Protein AF-A0A7S4SD17-F1 (afdb_monomer_lite)

pLDDT: mean 81.94, std 16.17, range [38.72, 98.44]

Foldseek 3Di:
DDPVVVVPDDPVNVVVVVVVVLVVVQVVCLVLPDPCQQVLLVVLCVVPVLDAAEAEEADSHDLCPSVVGRNVSHPYYQYCVPPVVPPDDSDDQPVRDPDLVVLQVSLVVVLVVVLVVSLVVVVVVDPDDSPPCPVVSVPDAAAFEDAQLQRRQVSNVVVPHAYEHAPADVVSVDCRNCLLVPPDPPPPDPQDPVNSVSSVVSNVVSVVRHPYYDHDSNCVSVSVVVVVVVD

InterPro domains:
  IPR023214 HAD superfamily [G3DSA:3.40.50.1000] (14-189)
  IPR051540 S-2-haloalkanoic acid dehalogenase [PTHR43316] (8-229)

Sequence (231 aa):
MFRWAAKEVSPTVVQAVYNAWEMERHHSGERHVYPDLIETLGKIKKEHPDVIIGAVTDGKANPMLMTFTLAPLFDFCMSWEDDQAGRTQFFKELSDTESDAQLKWIYESALDKYKEIARTRSSFKAGTSIDDDDDDLDERVWIHVGDDLAYDVGGSHACGAKTILMELADKYEQSARHRFSGKKLPSWSMNSKIELKNRKKMNDEAEGFVNKKVNYITGLPEAINEILEDA

Secondary structure (DSSP, 8-state):
--TTHHHHS-HHHHHHHHHHHHHHHHHHHHHT--TTHHHHHHHHHHH-TT---EEEESSS--GGG-TTTTGGG-SEEEETTT--TT---S---TTS-S-THHHHHHHHHHHHHHHHHHHHHHHHH-SS-TTS-HHHHHTSPPEEEES-IIIIIIIHHTTT-EEEEE---GGG--SGGGTTSSPPPPTT----HHHHHHHHHHHHHHGGG-SEEESSGGGHHHHHHHHHHT-

Organism: NCBI:txid49249

Structure (mmCIF, N/CA/C/O backbone):
data_AF-A0A7S4SD17-F1
#
_entry.id   AF-A0A7S4SD17-F1
#
loop_
_atom_site.group_PDB
_atom_site.id
_atom_site.type_symbol
_atom_site.label_atom_id
_atom_site.label_alt_id
_atom_site.label_comp_id
_atom_site.label_asym_id
_atom_site.label_entity_id
_atom_site.label_seq_id
_atom_site.pdbx_PDB_ins_code
_atom_site.Cartn_x
_atom_site.Cartn_y
_atom_site.Cartn_z
_atom_site.occupancy
_atom_site.B_iso_or_equiv
_atom_site.auth_seq_id
_atom_site.auth_comp_id
_atom_site.auth_asym_id
_atom_site.auth_atom_id
_atom_site.pdbx_PDB_model_num
ATOM 1 N N . MET A 1 1 ? 17.422 3.008 -31.333 1.00 49.38 1 MET A N 1
ATOM 2 C CA . MET A 1 1 ? 16.031 2.548 -31.538 1.00 49.38 1 MET A CA 1
ATOM 3 C C . MET A 1 1 ? 15.955 1.849 -32.895 1.00 49.38 1 MET A C 1
ATOM 5 O O . MET A 1 1 ? 16.293 2.460 -33.903 1.00 49.38 1 MET A O 1
ATOM 9 N N . PHE A 1 2 ? 15.672 0.545 -32.919 1.00 51.69 2 PHE A N 1
ATOM 10 C CA . PHE A 1 2 ? 15.859 -0.312 -34.098 1.00 51.69 2 PHE A CA 1
ATOM 11 C C . PHE A 1 2 ? 14.740 -0.118 -35.139 1.00 51.69 2 PHE A C 1
ATOM 13 O O . PHE A 1 2 ? 13.646 -0.647 -34.988 1.00 51.69 2 PHE A O 1
ATOM 20 N N . ARG A 1 3 ? 15.027 0.622 -36.221 1.00 53.97 3 ARG A N 1
ATOM 21 C CA . ARG A 1 3 ? 14.077 0.938 -37.313 1.00 53.97 3 ARG A C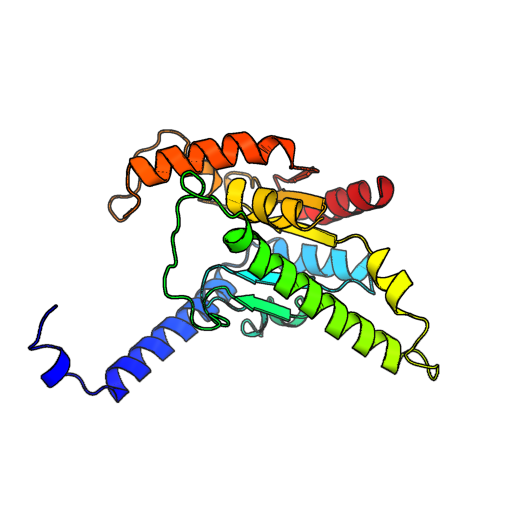A 1
ATOM 22 C C . ARG A 1 3 ? 13.503 -0.278 -38.059 1.00 53.97 3 ARG A C 1
ATOM 24 O O . ARG A 1 3 ? 12.507 -0.122 -38.754 1.00 53.97 3 ARG A O 1
ATOM 31 N N . TRP A 1 4 ? 14.120 -1.453 -37.949 1.00 56.88 4 TRP A N 1
ATOM 32 C CA . TRP A 1 4 ? 13.657 -2.662 -38.637 1.00 56.88 4 TRP A CA 1
ATOM 33 C C . TRP A 1 4 ? 12.464 -3.317 -37.925 1.00 56.88 4 TRP A C 1
ATOM 35 O O . TRP A 1 4 ? 11.515 -3.723 -38.584 1.00 56.88 4 TRP A O 1
ATOM 45 N N . ALA A 1 5 ? 12.448 -3.331 -36.587 1.00 57.19 5 ALA A N 1
ATOM 46 C CA . ALA A 1 5 ? 11.399 -3.997 -35.812 1.00 57.19 5 ALA A CA 1
ATOM 47 C C . ALA A 1 5 ? 10.011 -3.359 -36.019 1.00 57.19 5 ALA A C 1
ATOM 49 O O . ALA A 1 5 ? 9.006 -4.060 -36.068 1.00 57.19 5 ALA A O 1
ATOM 50 N N . ALA A 1 6 ? 9.960 -2.037 -36.222 1.00 57.56 6 ALA A N 1
ATOM 51 C CA . ALA A 1 6 ? 8.715 -1.300 -36.452 1.00 57.56 6 ALA A CA 1
ATOM 52 C C . ALA A 1 6 ? 8.084 -1.533 -37.842 1.00 57.56 6 ALA A C 1
ATOM 54 O O . ALA A 1 6 ? 6.931 -1.168 -38.044 1.00 57.56 6 ALA A O 1
ATOM 55 N N . LYS A 1 7 ? 8.823 -2.103 -38.808 1.00 63.88 7 LYS A N 1
ATOM 56 C CA . LYS A 1 7 ? 8.291 -2.449 -40.140 1.00 63.88 7 LYS A CA 1
ATOM 57 C C . LYS A 1 7 ? 7.711 -3.861 -40.211 1.00 63.88 7 LYS A C 1
ATOM 59 O O . LYS A 1 7 ? 6.825 -4.094 -41.022 1.00 63.88 7 LYS A O 1
ATOM 64 N N . GLU A 1 8 ? 8.215 -4.773 -39.385 1.00 69.81 8 GLU A N 1
ATOM 65 C CA . GLU A 1 8 ? 7.931 -6.210 -39.494 1.00 69.81 8 GLU A CA 1
ATOM 66 C C . GLU A 1 8 ? 6.861 -6.695 -38.506 1.00 69.81 8 GLU A C 1
ATOM 68 O O . GLU A 1 8 ? 6.239 -7.731 -38.727 1.00 69.81 8 GLU A O 1
ATOM 73 N N . VAL A 1 9 ? 6.619 -5.960 -37.414 1.00 75.56 9 VAL A N 1
ATOM 74 C CA . VAL A 1 9 ? 5.649 -6.363 -36.388 1.00 75.56 9 VAL A CA 1
ATOM 75 C C . VAL A 1 9 ? 4.419 -5.468 -36.454 1.00 75.56 9 VAL A C 1
ATOM 77 O O . VAL A 1 9 ? 4.497 -4.263 -36.220 1.00 75.56 9 VAL A O 1
ATOM 80 N N . SER A 1 10 ? 3.265 -6.072 -36.752 1.00 84.69 10 SER A N 1
ATOM 81 C CA . SER A 1 10 ? 1.981 -5.368 -36.732 1.00 84.69 10 SER A CA 1
ATOM 82 C C . SER A 1 10 ? 1.722 -4.756 -35.347 1.00 84.69 10 SER A C 1
ATOM 84 O O . SER A 1 10 ? 1.857 -5.468 -34.346 1.00 84.69 10 SER A O 1
ATOM 86 N N . PRO A 1 11 ? 1.256 -3.495 -35.255 1.00 85.56 11 PRO A N 1
ATOM 87 C CA . PRO A 1 11 ? 0.833 -2.890 -33.991 1.00 85.56 11 PRO A CA 1
ATOM 88 C C . PRO A 1 11 ? -0.186 -3.742 -33.223 1.00 85.56 11 PRO A C 1
ATOM 90 O O . PRO A 1 11 ? -0.145 -3.803 -31.999 1.00 85.56 11 PRO A O 1
ATOM 93 N N . THR A 1 12 ? -1.056 -4.467 -33.934 1.00 87.56 12 THR A N 1
ATOM 94 C CA . THR A 1 12 ? -2.033 -5.375 -33.313 1.00 87.56 12 THR A CA 1
ATOM 95 C C . THR A 1 12 ? -1.375 -6.557 -32.605 1.00 87.56 12 THR A C 1
ATOM 97 O O . THR A 1 12 ? -1.864 -6.991 -31.568 1.00 87.56 12 THR A O 1
ATOM 100 N N . VAL A 1 13 ? -0.248 -7.056 -33.123 1.00 88.31 13 VAL A N 1
ATOM 101 C CA . VAL A 1 13 ? 0.529 -8.127 -32.481 1.00 88.31 13 VAL A CA 1
ATOM 102 C C . VAL A 1 13 ? 1.235 -7.589 -31.242 1.00 88.31 13 VAL A C 1
ATOM 104 O O . VAL A 1 13 ? 1.192 -8.237 -30.202 1.00 88.31 13 VAL A O 1
ATOM 107 N N . VAL A 1 14 ? 1.826 -6.390 -31.320 1.00 87.50 14 VAL A N 1
ATOM 108 C CA . VAL A 1 14 ? 2.429 -5.725 -30.151 1.00 87.50 14 VAL A CA 1
ATOM 109 C C . VAL A 1 14 ? 1.391 -5.551 -29.043 1.00 87.50 14 VAL A C 1
ATOM 111 O O . VAL A 1 14 ? 1.649 -5.935 -27.906 1.00 87.50 14 VAL A O 1
ATOM 114 N N . GLN A 1 15 ? 0.201 -5.050 -29.385 1.00 86.88 15 GLN A N 1
ATOM 115 C CA . GLN A 1 15 ? -0.886 -4.874 -28.425 1.00 86.88 15 GLN A CA 1
ATOM 116 C C . GLN A 1 15 ? -1.354 -6.208 -27.835 1.00 86.88 15 GLN A C 1
ATOM 118 O O . GLN A 1 15 ? -1.552 -6.305 -26.630 1.00 86.88 15 GLN A O 1
ATOM 123 N N . ALA A 1 16 ? -1.501 -7.255 -28.652 1.00 89.69 16 ALA A N 1
ATOM 124 C CA . ALA A 1 16 ? -1.916 -8.569 -28.167 1.00 89.69 16 ALA A CA 1
ATOM 125 C C . ALA A 1 16 ? -0.898 -9.176 -27.187 1.00 89.69 16 ALA A C 1
ATOM 127 O O . ALA A 1 16 ? -1.291 -9.713 -26.153 1.00 89.69 16 ALA A O 1
ATOM 128 N N . VAL A 1 17 ? 0.402 -9.061 -27.481 1.00 91.44 17 VAL A N 1
ATOM 129 C CA . VAL A 1 17 ? 1.475 -9.526 -26.586 1.00 91.44 17 VAL A CA 1
ATOM 130 C C . VAL A 1 17 ? 1.498 -8.713 -25.294 1.00 91.44 17 VAL A C 1
ATOM 132 O O . VAL A 1 17 ? 1.617 -9.297 -24.220 1.00 91.44 17 VAL A O 1
ATOM 135 N N . TYR A 1 18 ? 1.351 -7.389 -25.385 1.00 87.81 18 TYR A N 1
ATOM 136 C CA . TYR A 1 18 ? 1.268 -6.520 -24.212 1.00 87.81 18 TYR A CA 1
ATOM 137 C C . TYR A 1 18 ? 0.083 -6.899 -23.315 1.00 87.81 18 TYR A C 1
ATOM 139 O O . TYR A 1 18 ? 0.280 -7.141 -22.129 1.00 87.81 18 TYR A O 1
ATOM 147 N N . ASN A 1 19 ? -1.112 -7.061 -23.890 1.00 87.44 19 ASN A N 1
ATOM 148 C CA . ASN A 1 19 ? -2.307 -7.465 -23.147 1.00 87.44 19 ASN A CA 1
ATOM 149 C C . ASN A 1 19 ? -2.127 -8.841 -22.489 1.00 87.44 19 ASN A C 1
ATOM 151 O O . ASN A 1 19 ? -2.537 -9.044 -21.352 1.00 87.44 19 ASN A O 1
ATOM 155 N N . ALA A 1 20 ? -1.506 -9.798 -23.188 1.00 90.56 20 ALA A N 1
ATOM 156 C CA . ALA A 1 20 ? -1.222 -11.116 -22.623 1.00 90.56 20 ALA A CA 1
ATOM 157 C C . ALA A 1 20 ? -0.250 -11.038 -21.434 1.00 90.56 20 ALA A C 1
ATOM 159 O O . ALA A 1 20 ? -0.468 -11.701 -20.422 1.00 90.56 20 ALA A O 1
ATOM 160 N N . TRP A 1 21 ? 0.797 -10.213 -21.538 1.00 90.12 21 TRP A N 1
ATOM 161 C CA . TRP A 1 21 ? 1.730 -9.961 -20.439 1.00 90.12 21 TRP A CA 1
ATOM 162 C C . TRP A 1 21 ? 1.049 -9.280 -19.245 1.00 90.12 21 TRP A C 1
ATOM 164 O O . TRP A 1 21 ? 1.277 -9.680 -18.105 1.00 90.12 21 TRP A O 1
ATOM 174 N N . GLU A 1 22 ? 0.192 -8.291 -19.498 1.00 86.31 22 GLU A N 1
ATOM 175 C CA . GLU A 1 22 ? -0.551 -7.572 -18.462 1.00 86.31 22 GLU A CA 1
ATOM 176 C C . GLU A 1 22 ? -1.523 -8.497 -17.714 1.00 86.31 22 GLU A C 1
ATOM 178 O O . GLU A 1 22 ? -1.475 -8.564 -16.486 1.00 86.31 22 GLU A O 1
ATOM 183 N N . MET A 1 23 ? -2.316 -9.300 -18.437 1.00 86.62 23 MET A N 1
ATOM 184 C CA . MET A 1 23 ? -3.202 -10.301 -17.825 1.00 86.62 23 MET A CA 1
ATOM 185 C C . MET A 1 23 ? -2.422 -11.313 -16.982 1.00 86.62 23 MET A C 1
ATOM 187 O O . MET A 1 23 ? -2.814 -11.638 -15.862 1.00 86.62 23 MET A O 1
ATOM 191 N N . GLU A 1 24 ? -1.289 -11.804 -17.489 1.00 89.81 24 GLU A N 1
ATOM 192 C CA . GLU A 1 24 ? -0.475 -12.762 -16.745 1.00 89.81 24 GLU A CA 1
ATOM 193 C C . GLU A 1 24 ? 0.153 -12.142 -15.492 1.00 89.81 24 GLU A C 1
ATOM 195 O O . GLU A 1 24 ? 0.305 -12.822 -14.477 1.00 89.81 24 GLU A O 1
ATOM 200 N N . ARG A 1 25 ? 0.463 -10.840 -15.509 1.00 86.56 25 ARG A N 1
ATOM 201 C CA . ARG A 1 25 ? 0.906 -10.116 -14.314 1.00 86.56 25 ARG A CA 1
ATOM 202 C C . ARG A 1 25 ? -0.176 -10.129 -13.229 1.00 86.56 25 ARG A C 1
ATOM 204 O O . ARG A 1 25 ? 0.158 -10.385 -12.071 1.00 86.56 25 ARG A O 1
ATOM 211 N N . HIS A 1 26 ? -1.450 -9.918 -13.578 1.00 85.56 26 HIS A N 1
ATOM 212 C CA . HIS A 1 26 ? -2.564 -10.024 -12.621 1.00 85.56 26 HIS A CA 1
ATOM 213 C C . HIS A 1 26 ? -2.735 -11.450 -12.098 1.00 85.56 26 HIS A C 1
ATOM 215 O O . HIS A 1 26 ? -2.764 -11.647 -10.883 1.00 85.56 26 HIS A O 1
ATOM 221 N N . HIS A 1 27 ? -2.744 -12.451 -12.984 1.00 88.69 27 HIS A N 1
ATOM 222 C CA . HIS A 1 27 ? -2.835 -13.857 -12.577 1.00 88.69 27 HIS A CA 1
ATOM 223 C C . HIS A 1 27 ? -1.661 -14.291 -11.693 1.00 88.69 27 HIS A C 1
ATOM 225 O O . HIS A 1 27 ? -1.824 -15.092 -10.774 1.00 88.69 27 HIS A O 1
ATOM 231 N N . SER A 1 28 ? -0.458 -13.777 -11.955 1.00 89.75 28 SER A N 1
ATOM 232 C CA . SER A 1 28 ? 0.704 -14.050 -11.117 1.00 89.75 28 SER A CA 1
ATOM 233 C C . SER A 1 28 ? 0.534 -13.464 -9.722 1.00 89.75 28 SER A C 1
ATOM 235 O O . SER A 1 28 ? 0.830 -14.162 -8.754 1.00 89.75 28 SER A O 1
ATOM 237 N N . GLY A 1 29 ? 0.010 -12.240 -9.611 1.00 87.75 29 GLY A N 1
ATOM 238 C CA . GLY A 1 29 ? -0.353 -11.647 -8.324 1.00 87.75 29 GLY A CA 1
ATOM 239 C C . GLY A 1 29 ? -1.326 -12.533 -7.548 1.00 87.75 29 GLY A C 1
ATOM 240 O O . GLY A 1 29 ? -1.058 -12.865 -6.401 1.00 87.75 29 GLY A O 1
ATOM 241 N N . GLU A 1 30 ? -2.376 -13.017 -8.209 1.00 88.94 30 GLU A N 1
ATOM 242 C CA . GLU A 1 30 ? -3.395 -13.894 -7.620 1.00 88.94 30 GLU A CA 1
ATOM 243 C C . GLU A 1 30 ? -2.828 -15.229 -7.101 1.00 88.94 30 GLU A C 1
ATOM 245 O O . GLU A 1 30 ? -3.207 -15.700 -6.030 1.00 88.94 30 GLU A O 1
ATOM 250 N N . ARG A 1 31 ? -1.865 -15.826 -7.812 1.00 91.94 31 ARG A N 1
ATOM 251 C CA . ARG A 1 31 ? -1.215 -17.081 -7.386 1.00 91.94 31 ARG A CA 1
ATOM 252 C C . ARG A 1 31 ? -0.194 -16.905 -6.262 1.00 91.94 31 ARG A C 1
ATOM 254 O O . ARG A 1 31 ? 0.143 -17.890 -5.611 1.00 91.94 31 ARG A O 1
ATOM 261 N N . HIS A 1 32 ? 0.320 -15.693 -6.069 1.00 91.69 32 HIS A N 1
ATOM 262 C CA . HIS A 1 32 ? 1.404 -15.402 -5.126 1.00 91.69 32 HIS A CA 1
ATOM 263 C C . HIS A 1 32 ? 1.001 -14.375 -4.064 1.00 91.69 32 HIS A C 1
ATOM 265 O O . HIS A 1 32 ? 1.862 -13.737 -3.458 1.00 91.69 32 HIS A O 1
ATOM 271 N N . VAL A 1 33 ? -0.303 -14.224 -3.817 1.00 92.38 33 VAL A N 1
ATOM 272 C CA . VAL A 1 33 ? -0.800 -13.499 -2.647 1.00 92.38 33 VAL A CA 1
ATOM 273 C C . VAL A 1 33 ? -0.201 -14.132 -1.391 1.00 92.38 33 VAL A C 1
ATOM 275 O O . VAL A 1 33 ? -0.144 -15.358 -1.269 1.00 92.38 33 VAL A O 1
ATOM 278 N N . TYR A 1 34 ? 0.242 -13.306 -0.441 1.00 94.00 34 TYR A N 1
ATOM 279 C CA . TYR A 1 34 ? 0.751 -13.831 0.819 1.00 94.00 34 TYR A CA 1
ATOM 280 C C . TYR A 1 34 ? -0.321 -14.672 1.534 1.00 94.00 34 TYR A C 1
ATOM 282 O O . TYR A 1 34 ? -1.465 -14.220 1.623 1.00 94.00 34 TYR A O 1
ATOM 290 N N . PRO A 1 35 ? 0.032 -15.846 2.096 1.00 90.69 35 PRO A N 1
ATOM 291 C CA . PRO A 1 35 ? -0.947 -16.809 2.612 1.00 90.69 35 PRO A CA 1
ATOM 292 C C . PRO A 1 35 ? -1.949 -16.224 3.616 1.00 90.69 35 PRO A C 1
ATOM 294 O O . PRO A 1 35 ? -3.130 -16.554 3.579 1.00 90.69 35 PRO A O 1
ATOM 297 N N . ASP A 1 36 ? -1.481 -15.309 4.467 1.00 94.94 36 ASP A N 1
ATOM 298 C CA . ASP A 1 36 ? -2.255 -14.752 5.579 1.00 94.94 36 ASP A CA 1
ATOM 299 C C . ASP A 1 36 ? -3.045 -13.481 5.185 1.00 94.94 36 ASP A C 1
ATOM 301 O O . ASP A 1 36 ? -3.816 -12.952 5.988 1.00 94.94 36 ASP A O 1
ATOM 305 N N . LEU A 1 37 ? -2.862 -12.950 3.965 1.00 95.75 37 LEU A N 1
ATOM 306 C CA . LEU A 1 37 ? -3.401 -11.640 3.576 1.00 95.75 37 LEU A CA 1
ATOM 307 C C . LEU A 1 37 ? -4.926 -11.636 3.454 1.00 95.75 37 LEU A C 1
ATOM 309 O O . LEU A 1 37 ? -5.573 -10.730 3.973 1.00 95.75 37 LEU A O 1
ATOM 313 N N . ILE A 1 38 ? -5.499 -12.642 2.790 1.00 96.50 38 ILE A N 1
ATOM 314 C CA . ILE A 1 38 ? -6.949 -12.719 2.547 1.00 96.50 38 ILE A CA 1
ATOM 315 C C . ILE A 1 38 ? -7.704 -12.803 3.877 1.00 96.50 38 ILE A C 1
ATOM 317 O O . ILE A 1 38 ? -8.655 -12.055 4.099 1.00 96.50 38 ILE A O 1
ATOM 321 N N . GLU A 1 39 ? -7.251 -13.673 4.783 1.00 97.69 39 GLU A N 1
ATOM 322 C CA . GLU A 1 39 ? -7.841 -13.815 6.116 1.00 97.69 39 GLU A CA 1
ATOM 323 C C . GLU A 1 39 ? -7.699 -12.522 6.929 1.00 97.69 39 GLU A C 1
ATOM 325 O O . GLU A 1 39 ? -8.667 -12.063 7.536 1.00 97.69 39 GLU A O 1
ATOM 330 N N . THR A 1 40 ? -6.523 -11.893 6.886 1.00 98.19 40 THR A N 1
ATOM 331 C CA . THR A 1 40 ? -6.255 -10.643 7.606 1.00 98.19 40 THR A CA 1
ATOM 332 C C . THR A 1 40 ? -7.154 -9.501 7.127 1.00 98.19 40 THR A C 1
ATOM 334 O O . THR A 1 40 ? -7.781 -8.832 7.946 1.00 98.19 40 THR A O 1
ATOM 337 N N . LEU A 1 41 ? -7.276 -9.290 5.813 1.00 97.81 41 LEU A N 1
ATOM 338 C CA . LEU A 1 41 ? -8.168 -8.270 5.249 1.00 97.81 41 LEU A CA 1
ATOM 339 C C . LEU A 1 41 ? -9.642 -8.574 5.558 1.00 97.81 41 LEU A C 1
ATOM 341 O O . LEU A 1 41 ? -10.413 -7.664 5.862 1.00 97.81 41 LEU A O 1
ATOM 345 N N . GLY A 1 42 ? -10.032 -9.853 5.541 1.00 97.62 42 GLY A N 1
ATOM 346 C CA . GLY A 1 42 ? -11.361 -10.285 5.971 1.00 97.62 42 GLY A CA 1
ATOM 347 C C . GLY A 1 42 ? -11.641 -9.953 7.440 1.00 97.62 42 GLY A C 1
ATOM 348 O O . GLY A 1 42 ? -12.728 -9.475 7.768 1.00 97.62 42 GLY A O 1
ATOM 349 N N . LYS A 1 43 ? -10.653 -10.145 8.323 1.00 98.12 43 LYS A N 1
ATOM 350 C CA . LYS A 1 43 ? -10.736 -9.762 9.738 1.00 98.12 43 LYS A CA 1
ATOM 351 C C . LYS A 1 43 ? -10.891 -8.248 9.904 1.00 98.12 43 LYS A C 1
ATOM 353 O O . LYS A 1 43 ? -11.787 -7.833 10.629 1.00 98.12 43 LYS A O 1
ATOM 358 N N . ILE A 1 44 ? -10.119 -7.444 9.170 1.00 98.06 44 ILE A N 1
ATOM 359 C CA . ILE A 1 44 ? -10.235 -5.973 9.182 1.00 98.06 44 ILE A CA 1
ATOM 360 C C . ILE A 1 44 ? -11.647 -5.536 8.777 1.00 98.06 44 ILE A C 1
ATOM 362 O O . ILE A 1 44 ? -12.272 -4.767 9.498 1.00 98.06 44 ILE A O 1
ATOM 366 N N . LYS A 1 45 ? -12.204 -6.076 7.683 1.00 97.12 45 LYS A N 1
ATOM 367 C CA . LYS A 1 45 ? -13.589 -5.766 7.274 1.00 97.12 45 LYS A CA 1
ATOM 368 C C . LYS A 1 45 ? -14.634 -6.198 8.306 1.00 97.12 45 LYS A C 1
ATOM 370 O O . LYS A 1 45 ? -15.683 -5.574 8.412 1.00 97.12 45 LYS A O 1
ATOM 375 N N . LYS A 1 46 ? -14.380 -7.275 9.054 1.00 97.44 46 LYS A N 1
ATOM 376 C CA . LYS A 1 46 ? -15.280 -7.746 10.115 1.00 97.44 46 LYS A CA 1
ATOM 377 C C . LYS A 1 46 ? -15.231 -6.847 11.354 1.00 97.44 46 LYS A C 1
ATOM 379 O O . LYS A 1 46 ? -16.275 -6.604 11.951 1.00 97.44 46 LYS A O 1
ATOM 384 N N . GLU A 1 47 ? -14.041 -6.405 11.749 1.00 96.88 47 GLU A N 1
ATOM 385 C CA . GLU A 1 47 ? -13.820 -5.533 12.912 1.00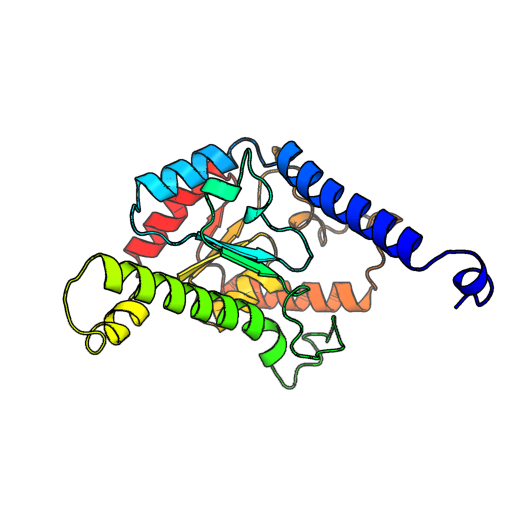 96.88 47 GLU A CA 1
ATOM 386 C C . GLU A 1 47 ? -14.218 -4.079 12.621 1.00 96.88 47 GLU A C 1
ATOM 388 O O . GLU A 1 47 ? -14.720 -3.393 13.508 1.00 96.88 47 GLU A O 1
ATOM 393 N N . HIS A 1 48 ? -14.109 -3.650 11.360 1.00 95.12 48 HIS A N 1
ATOM 394 C CA . HIS A 1 48 ? -14.479 -2.316 10.888 1.00 95.12 48 HIS A CA 1
ATOM 395 C C . HIS A 1 48 ? -15.429 -2.413 9.676 1.00 95.12 48 HIS A C 1
ATOM 397 O O . HIS A 1 48 ? -14.993 -2.256 8.536 1.00 95.12 48 HIS A O 1
ATOM 403 N N . PRO A 1 49 ? -16.739 -2.654 9.879 1.00 92.88 49 PRO A N 1
ATOM 404 C CA . PRO A 1 49 ? -17.690 -2.912 8.788 1.00 92.88 49 PRO A CA 1
ATOM 405 C C . PRO A 1 49 ? -17.830 -1.780 7.764 1.00 92.88 49 PRO A C 1
ATOM 407 O O . PRO A 1 49 ? -18.173 -2.029 6.610 1.00 92.88 49 PRO A O 1
ATOM 410 N N . ASP A 1 50 ? -17.569 -0.541 8.183 1.00 90.81 50 ASP A N 1
ATOM 411 C CA . ASP A 1 50 ? -17.670 0.655 7.342 1.00 90.81 50 ASP A CA 1
ATOM 412 C C . ASP A 1 50 ? -16.326 1.083 6.726 1.00 90.81 50 ASP A C 1
ATOM 414 O O . ASP A 1 50 ? -16.254 2.136 6.084 1.00 90.81 50 ASP A O 1
ATOM 418 N N . VAL A 1 51 ? -15.266 0.277 6.892 1.00 94.75 51 VAL A N 1
ATOM 419 C CA . VAL A 1 51 ? -13.953 0.553 6.298 1.00 94.75 51 VAL A CA 1
ATOM 420 C C . VAL A 1 51 ? -14.037 0.582 4.770 1.00 94.75 51 VAL A C 1
ATOM 422 O O . VAL A 1 51 ? -14.767 -0.191 4.139 1.00 94.75 51 VAL A O 1
ATOM 425 N N . ILE A 1 52 ? -13.274 1.494 4.171 1.00 96.00 52 ILE A N 1
ATOM 426 C CA . ILE A 1 52 ? -13.020 1.541 2.732 1.00 96.00 52 ILE A CA 1
ATOM 427 C C . ILE A 1 52 ? -11.551 1.172 2.532 1.00 96.00 52 ILE A C 1
ATOM 429 O O . ILE A 1 52 ? -10.669 1.836 3.071 1.00 96.00 52 ILE A O 1
ATOM 433 N N . ILE A 1 53 ? -11.286 0.113 1.772 1.00 97.56 53 ILE A N 1
ATOM 434 C CA . ILE A 1 53 ? -9.940 -0.401 1.514 1.00 97.56 53 ILE A CA 1
ATOM 435 C C . ILE A 1 53 ? -9.560 -0.086 0.069 1.00 97.56 53 ILE A C 1
ATOM 437 O O . ILE A 1 53 ? -10.126 -0.638 -0.873 1.00 97.56 53 ILE A O 1
ATOM 441 N N . GLY A 1 54 ? -8.583 0.798 -0.108 1.00 96.44 54 GLY A N 1
ATOM 442 C CA . GLY A 1 54 ? -8.011 1.139 -1.409 1.00 96.44 54 GLY A CA 1
ATOM 443 C C . GLY A 1 54 ? -6.651 0.485 -1.636 1.00 96.44 54 GLY A C 1
ATOM 444 O O . GLY A 1 54 ? -5.903 0.248 -0.689 1.00 96.44 54 GLY A O 1
ATOM 445 N N . ALA A 1 55 ? -6.313 0.225 -2.896 1.00 94.75 55 ALA A N 1
ATOM 446 C CA . ALA A 1 55 ? -4.954 -0.104 -3.314 1.00 94.75 55 ALA A CA 1
ATOM 447 C C . ALA A 1 55 ? -4.305 1.107 -3.993 1.00 94.75 55 ALA A C 1
ATOM 449 O O . ALA A 1 55 ? -4.934 1.751 -4.830 1.00 94.75 55 ALA A O 1
ATOM 450 N N . VAL A 1 56 ? -3.048 1.393 -3.662 1.00 92.00 56 VAL A N 1
ATOM 451 C CA . VAL A 1 56 ? -2.210 2.363 -4.380 1.00 92.00 56 VAL A CA 1
ATOM 452 C C . VAL A 1 56 ? -1.049 1.595 -4.993 1.00 92.00 56 VAL A C 1
ATOM 454 O O . VAL A 1 56 ? -0.357 0.870 -4.284 1.00 92.00 56 VAL A O 1
ATOM 457 N N . THR A 1 57 ? -0.860 1.704 -6.306 1.00 87.56 57 THR A N 1
ATOM 458 C CA . THR A 1 57 ? 0.147 0.923 -7.033 1.00 87.56 57 THR A CA 1
ATOM 459 C C . THR A 1 57 ? 0.990 1.801 -7.943 1.00 87.56 57 THR A C 1
ATOM 461 O O . THR A 1 57 ? 0.483 2.690 -8.623 1.00 87.56 57 THR A O 1
ATOM 464 N N . ASP A 1 58 ? 2.279 1.498 -8.030 1.00 78.56 58 ASP A N 1
ATOM 465 C CA . ASP A 1 58 ? 3.220 2.151 -8.940 1.00 78.56 58 ASP A CA 1
ATOM 466 C C . ASP A 1 58 ? 3.149 1.616 -10.383 1.00 78.56 58 ASP A C 1
ATOM 468 O O . ASP A 1 58 ? 3.620 2.285 -11.295 1.00 78.56 58 ASP A O 1
ATOM 472 N N . GLY A 1 59 ? 2.538 0.444 -10.606 1.00 77.69 59 GLY A N 1
ATOM 473 C CA . GLY A 1 59 ? 2.378 -0.179 -11.928 1.00 77.69 59 GLY A CA 1
ATOM 474 C C . GLY A 1 59 ? 0.944 -0.608 -12.262 1.00 77.69 59 GLY A C 1
ATOM 475 O O . GLY A 1 59 ? 0.018 -0.375 -11.493 1.00 77.69 59 GLY A O 1
ATOM 476 N N . LYS A 1 60 ? 0.748 -1.312 -13.388 1.00 78.94 60 LYS A N 1
ATOM 477 C CA . LYS A 1 60 ? -0.571 -1.820 -13.853 1.00 78.94 60 LYS A CA 1
ATOM 478 C C . LYS A 1 60 ? -1.231 -2.907 -12.994 1.00 78.94 60 LYS A C 1
ATOM 480 O O . LYS A 1 60 ? -2.258 -3.461 -13.382 1.00 78.94 60 LYS A O 1
ATOM 485 N N . ALA A 1 61 ? -0.634 -3.314 -11.874 1.00 83.06 61 ALA A N 1
ATOM 486 C CA . ALA A 1 61 ? -1.257 -4.344 -11.045 1.00 83.06 61 ALA A CA 1
ATOM 487 C C . ALA A 1 61 ? -2.538 -3.778 -10.417 1.00 83.06 61 ALA A C 1
ATOM 489 O O . ALA A 1 61 ? -2.484 -2.738 -9.782 1.00 83.06 61 ALA A O 1
ATOM 490 N N . ASN A 1 62 ? -3.671 -4.463 -10.576 1.00 88.50 62 ASN A N 1
ATOM 491 C CA . ASN A 1 62 ? -4.942 -4.008 -10.024 1.00 88.50 62 ASN A CA 1
ATOM 492 C C . ASN A 1 62 ? -5.604 -5.144 -9.223 1.00 88.50 62 ASN A C 1
ATOM 494 O O . ASN A 1 62 ? -6.081 -6.109 -9.830 1.00 88.50 62 ASN A O 1
ATOM 498 N N . PRO A 1 63 ? -5.653 -5.059 -7.879 1.00 91.31 63 PRO A N 1
ATOM 499 C CA . PRO A 1 63 ? -6.301 -6.065 -7.035 1.00 91.31 63 PRO A CA 1
ATOM 500 C C . PRO A 1 63 ? -7.779 -6.291 -7.370 1.00 91.31 63 PRO A C 1
ATOM 502 O O . PRO A 1 63 ? -8.278 -7.397 -7.184 1.00 91.31 63 PRO A O 1
ATOM 505 N N . MET A 1 64 ? -8.462 -5.292 -7.943 1.00 91.44 64 MET A N 1
ATOM 506 C CA . MET A 1 64 ? -9.861 -5.400 -8.379 1.00 91.44 64 MET A CA 1
ATOM 507 C C . MET A 1 64 ? -10.053 -6.364 -9.558 1.00 91.44 64 MET A C 1
ATOM 509 O O . MET A 1 64 ? -11.176 -6.785 -9.824 1.00 91.44 64 MET A O 1
ATOM 513 N N . LEU A 1 65 ? -8.977 -6.724 -10.268 1.00 90.06 65 LEU A N 1
ATOM 514 C CA . LEU A 1 65 ? -9.002 -7.703 -11.360 1.00 90.06 65 LEU A CA 1
ATOM 515 C C . LEU A 1 65 ? -8.644 -9.126 -10.895 1.00 90.06 65 LEU A C 1
ATOM 517 O O . LEU A 1 65 ? -8.798 -10.073 -11.662 1.00 90.06 65 LEU A O 1
ATOM 521 N N . MET A 1 66 ? -8.212 -9.304 -9.642 1.00 91.19 66 MET A N 1
ATOM 522 C CA . MET A 1 66 ? -7.883 -10.611 -9.056 1.00 91.19 66 MET A CA 1
ATOM 523 C C . MET A 1 66 ? -9.142 -11.239 -8.445 1.00 91.19 66 MET A C 1
ATOM 525 O O . MET A 1 66 ? -9.361 -11.216 -7.230 1.00 91.19 66 MET A O 1
ATOM 529 N N . THR A 1 67 ? -10.035 -11.703 -9.323 1.00 89.06 67 THR A N 1
ATOM 530 C CA . THR A 1 67 ? -11.437 -12.021 -8.993 1.00 89.06 67 THR A CA 1
ATOM 531 C C . THR A 1 67 ? -11.643 -13.159 -7.992 1.00 89.06 67 THR A C 1
ATOM 533 O O . THR A 1 67 ? -12.686 -13.199 -7.340 1.00 89.06 67 THR A O 1
ATOM 536 N N . PHE A 1 68 ? -10.682 -14.071 -7.843 1.00 88.06 68 PHE A N 1
ATOM 537 C CA . PHE A 1 68 ? -10.791 -15.221 -6.942 1.00 88.06 68 PHE A CA 1
ATOM 538 C C . PHE A 1 68 ? -10.167 -14.958 -5.566 1.00 88.06 68 PHE A C 1
ATOM 540 O O . PHE A 1 68 ? -10.324 -15.780 -4.664 1.00 88.06 68 PHE A O 1
ATOM 547 N N . THR A 1 69 ? -9.467 -13.833 -5.396 1.00 92.56 69 THR A N 1
ATOM 548 C CA . THR A 1 69 ? -8.683 -13.528 -4.193 1.00 92.56 69 THR A CA 1
ATOM 549 C C . THR A 1 69 ? -8.945 -12.121 -3.659 1.00 92.56 69 THR A C 1
ATOM 551 O O . THR A 1 69 ? -9.696 -11.965 -2.698 1.00 92.56 69 THR A O 1
ATOM 554 N N . LEU A 1 70 ? -8.323 -11.093 -4.243 1.00 93.81 70 LEU A N 1
ATOM 555 C CA . LEU A 1 70 ? -8.288 -9.746 -3.666 1.00 93.81 70 LEU A CA 1
ATOM 556 C C . LEU A 1 70 ? -9.476 -8.871 -4.063 1.00 93.81 70 LEU A C 1
ATOM 558 O O . LEU A 1 70 ? -9.864 -8.016 -3.272 1.00 93.81 70 LEU A O 1
ATOM 562 N N . ALA A 1 71 ? -10.088 -9.077 -5.232 1.00 94.38 71 ALA A N 1
ATOM 563 C CA . ALA A 1 71 ? -11.127 -8.173 -5.733 1.00 94.38 71 ALA A CA 1
ATOM 564 C C . ALA A 1 71 ? -12.296 -7.925 -4.749 1.00 94.38 71 ALA A C 1
ATOM 566 O O . ALA A 1 71 ? -12.704 -6.776 -4.613 1.00 94.38 71 ALA A O 1
ATOM 567 N N . PRO A 1 72 ? -12.810 -8.921 -3.992 1.00 94.56 72 PRO A N 1
ATOM 568 C CA . PRO A 1 72 ? -13.876 -8.688 -3.004 1.00 94.56 72 PRO A CA 1
ATOM 569 C C . PRO A 1 72 ? -13.437 -7.873 -1.771 1.00 94.56 72 PRO A C 1
ATOM 571 O O . PRO A 1 72 ? -14.260 -7.410 -0.972 1.00 94.56 72 PRO A O 1
ATOM 574 N N . LEU A 1 73 ? -12.128 -7.745 -1.556 1.00 96.31 73 LEU A N 1
ATOM 575 C CA . LEU A 1 73 ? -11.535 -7.135 -0.369 1.00 96.31 73 LEU A CA 1
ATOM 576 C C . LEU A 1 73 ? -11.163 -5.666 -0.582 1.00 96.31 73 LEU A C 1
ATOM 578 O O . LEU A 1 73 ? -11.039 -4.950 0.405 1.00 96.31 73 LEU A O 1
ATOM 582 N N . PHE A 1 74 ? -11.076 -5.198 -1.825 1.00 96.56 74 PHE A N 1
ATOM 583 C CA . PHE A 1 74 ? -10.771 -3.808 -2.157 1.00 96.56 74 PHE A CA 1
ATOM 584 C C . PHE A 1 74 ? -12.006 -3.086 -2.710 1.00 96.56 74 PHE A C 1
ATOM 586 O O . PHE A 1 74 ? -12.871 -3.690 -3.338 1.00 96.56 74 PHE A O 1
ATOM 593 N N . ASP A 1 75 ? -12.098 -1.788 -2.442 1.00 96.50 75 ASP A N 1
ATOM 594 C CA . ASP A 1 75 ? -13.169 -0.904 -2.905 1.00 96.50 75 ASP A CA 1
ATOM 595 C C . ASP A 1 75 ? -12.727 -0.059 -4.106 1.00 96.50 75 ASP A C 1
ATOM 597 O O . ASP A 1 75 ? -13.550 0.322 -4.940 1.00 96.50 75 ASP A O 1
ATOM 601 N N . PHE A 1 76 ? -11.427 0.227 -4.213 1.00 95.31 76 PHE A N 1
ATOM 602 C CA . PHE A 1 76 ? -10.834 0.924 -5.350 1.00 95.31 76 PHE A CA 1
ATOM 603 C C . PHE A 1 76 ? -9.341 0.613 -5.501 1.00 95.31 76 PHE A C 1
ATOM 605 O O . PHE A 1 76 ? -8.690 0.104 -4.588 1.00 95.31 76 PHE A O 1
ATOM 612 N N . CYS A 1 77 ? -8.789 0.951 -6.666 1.00 92.88 77 CYS A N 1
ATOM 613 C CA . CYS A 1 77 ? -7.361 0.893 -6.950 1.00 92.88 77 CYS A CA 1
ATOM 614 C C . CYS A 1 77 ? -6.947 2.165 -7.693 1.00 92.88 77 CYS A C 1
ATOM 616 O O . CYS A 1 77 ? -7.573 2.516 -8.692 1.00 92.88 77 CYS A O 1
ATOM 618 N N . MET A 1 78 ? -5.894 2.825 -7.217 1.00 90.38 78 MET A N 1
ATOM 619 C CA . MET A 1 78 ? -5.244 3.955 -7.872 1.00 90.38 78 MET A CA 1
ATOM 620 C C . MET A 1 78 ? -3.878 3.508 -8.376 1.00 90.38 78 MET A C 1
ATOM 622 O O . MET A 1 78 ? -3.039 3.075 -7.588 1.00 90.38 78 MET A O 1
ATOM 626 N N . SER A 1 79 ? -3.651 3.619 -9.684 1.00 85.50 79 SER A N 1
ATOM 627 C CA . SER A 1 79 ? -2.365 3.287 -10.292 1.00 85.50 79 SER A CA 1
ATOM 628 C C . SER A 1 79 ? -1.679 4.528 -10.837 1.00 85.50 79 SER A C 1
ATOM 630 O O . SER A 1 79 ? -2.270 5.306 -11.589 1.00 85.50 79 SER A O 1
ATOM 632 N N . TRP A 1 80 ? -0.393 4.653 -10.525 1.00 77.19 80 TRP A N 1
ATOM 633 C CA . TRP A 1 80 ? 0.476 5.681 -11.083 1.00 77.19 80 TRP A CA 1
ATOM 634 C C . TRP A 1 80 ? 0.559 5.626 -12.614 1.00 77.19 80 TRP A C 1
ATOM 636 O O . TRP A 1 80 ? 0.777 6.642 -13.272 1.00 77.19 80 TRP A O 1
ATOM 646 N N . GLU A 1 81 ? 0.394 4.439 -13.201 1.00 72.69 81 GLU A N 1
ATOM 647 C CA . GLU A 1 81 ? 0.486 4.251 -14.648 1.00 72.69 81 GLU A CA 1
ATOM 648 C C . GLU A 1 81 ? -0.846 4.450 -15.386 1.00 72.69 81 GLU A C 1
ATOM 650 O O . GLU A 1 81 ? -0.821 4.572 -16.617 1.00 72.69 81 GLU A O 1
ATOM 655 N N . ASP A 1 82 ? -1.983 4.454 -14.684 1.00 64.69 82 ASP A N 1
ATOM 656 C CA . ASP A 1 82 ? -3.323 4.558 -15.285 1.00 64.69 82 ASP A CA 1
ATOM 657 C C . ASP A 1 82 ? -3.808 6.005 -15.413 1.00 64.69 82 ASP A C 1
ATOM 659 O O . ASP A 1 82 ? -4.428 6.341 -16.422 1.00 64.69 82 ASP A O 1
ATOM 663 N N . ASP A 1 83 ? -3.469 6.877 -14.459 1.00 58.09 83 ASP A N 1
ATOM 664 C CA . ASP A 1 83 ? -3.892 8.282 -14.462 1.00 58.09 83 ASP A CA 1
ATOM 665 C C . ASP A 1 83 ? -2.695 9.231 -14.569 1.00 58.09 83 ASP A C 1
ATOM 667 O O . ASP A 1 83 ? -2.217 9.829 -13.607 1.00 58.09 83 ASP A O 1
ATOM 671 N N . GLN A 1 84 ? -2.146 9.327 -15.780 1.00 54.41 84 GLN A N 1
ATOM 672 C CA . GLN A 1 84 ? -0.934 10.112 -16.003 1.00 54.41 84 GLN A CA 1
ATOM 673 C C . GLN A 1 84 ? -1.201 11.609 -16.156 1.00 54.41 84 GLN A C 1
ATOM 675 O O . GLN A 1 84 ? -0.232 12.362 -16.147 1.00 54.41 84 GLN A O 1
ATOM 680 N N . ALA A 1 85 ? -2.448 12.064 -16.346 1.00 53.12 85 ALA A N 1
ATOM 681 C CA . ALA A 1 85 ? -2.803 13.473 -16.590 1.00 53.12 85 ALA A CA 1
ATOM 682 C C . ALA A 1 85 ? -1.821 14.248 -17.520 1.00 53.12 85 ALA A C 1
ATOM 684 O O . ALA A 1 85 ? -1.607 15.449 -17.359 1.00 53.12 85 ALA A O 1
ATOM 685 N N . GLY A 1 86 ? -1.172 13.566 -18.477 1.00 48.62 86 GLY A N 1
ATOM 686 C CA . GLY A 1 86 ? -0.154 14.144 -19.369 1.00 48.62 86 GLY A CA 1
ATOM 687 C C . GLY A 1 86 ? 1.286 14.264 -18.825 1.00 48.62 86 GLY A C 1
ATOM 688 O O . GLY A 1 86 ? 2.096 14.963 -19.434 1.00 48.62 86 GLY A O 1
ATOM 689 N N . ARG A 1 87 ? 1.653 13.611 -17.716 1.00 52.84 87 ARG A N 1
ATOM 690 C CA . ARG A 1 87 ? 3.005 13.651 -17.123 1.00 52.84 87 ARG A CA 1
ATOM 691 C C . ARG A 1 87 ? 3.962 12.691 -17.841 1.00 52.84 87 ARG A C 1
ATOM 693 O O . ARG A 1 87 ? 3.670 11.517 -18.019 1.00 52.84 87 ARG A O 1
ATOM 700 N N . THR A 1 88 ? 5.140 13.188 -18.227 1.00 43.09 88 THR A N 1
ATOM 701 C CA . THR A 1 88 ? 6.124 12.456 -19.056 1.00 43.09 88 THR A CA 1
ATOM 702 C C . THR A 1 88 ? 7.368 11.972 -18.301 1.00 43.09 88 THR A C 1
ATOM 704 O O . THR A 1 88 ? 8.292 11.455 -18.928 1.00 43.09 88 THR A O 1
ATOM 707 N N . GLN A 1 89 ? 7.455 12.171 -16.982 1.00 40.44 89 GLN A N 1
ATOM 708 C CA . GLN A 1 89 ? 8.639 11.815 -16.190 1.00 40.44 89 GLN A CA 1
ATOM 709 C C . GLN A 1 89 ? 8.247 10.957 -14.983 1.00 40.44 89 GLN A C 1
ATOM 711 O O . GLN A 1 89 ? 7.587 11.428 -14.064 1.00 40.44 89 GLN A O 1
ATOM 716 N N . PHE A 1 90 ? 8.677 9.693 -15.015 1.00 42.50 90 PHE A N 1
ATOM 717 C CA . PHE A 1 90 ? 8.416 8.659 -14.002 1.00 42.50 90 PHE A CA 1
ATOM 718 C C . PHE A 1 90 ? 9.397 8.696 -12.823 1.00 42.50 90 PHE A C 1
ATOM 720 O O . PHE A 1 90 ? 9.222 7.985 -11.842 1.00 42.50 90 PHE A O 1
ATOM 727 N N . PHE A 1 91 ? 10.448 9.506 -12.929 1.00 38.72 91 PHE A N 1
ATOM 728 C CA . PHE A 1 91 ? 11.517 9.594 -11.949 1.00 38.72 91 PHE A CA 1
ATOM 729 C C . PHE A 1 91 ? 12.038 11.025 -11.936 1.00 38.72 91 PHE A C 1
ATOM 731 O O . PHE A 1 91 ? 12.813 11.420 -12.808 1.00 38.72 91 PHE A O 1
ATOM 738 N N . LYS A 1 92 ? 11.604 11.811 -10.956 1.00 38.94 92 LYS A N 1
ATOM 739 C CA . LYS A 1 92 ? 12.369 12.969 -10.513 1.00 38.94 92 LYS A CA 1
ATOM 740 C C . LYS A 1 92 ? 12.955 12.602 -9.160 1.00 38.94 92 LYS A C 1
ATOM 742 O O . LYS A 1 92 ? 12.250 12.091 -8.293 1.00 38.94 92 LYS A O 1
ATOM 747 N N . GLU A 1 93 ? 14.267 12.756 -9.026 1.00 39.22 93 GLU A N 1
ATOM 748 C CA . GLU A 1 93 ? 14.941 12.534 -7.755 1.00 39.22 93 GLU A CA 1
ATOM 749 C C . GLU A 1 93 ? 14.341 13.468 -6.701 1.00 39.22 93 GLU A C 1
ATOM 751 O O . GLU A 1 93 ? 14.270 14.675 -6.905 1.00 39.22 93 GLU A O 1
ATOM 756 N N . LEU A 1 94 ? 13.964 12.918 -5.549 1.00 40.47 94 LEU A N 1
ATOM 757 C CA . LEU A 1 94 ? 13.604 13.676 -4.343 1.00 40.47 94 LEU A CA 1
ATOM 758 C C . LEU A 1 94 ? 14.755 14.531 -3.795 1.00 40.47 94 LEU A C 1
ATOM 760 O O . LEU A 1 94 ? 14.554 15.384 -2.942 1.00 40.47 94 LEU A O 1
ATOM 764 N N . SER A 1 95 ? 15.986 14.318 -4.266 1.00 40.19 95 SER A N 1
ATOM 765 C CA . SER A 1 95 ? 17.093 15.241 -4.005 1.00 40.19 95 SER A CA 1
ATOM 766 C C . SER A 1 95 ? 17.066 16.491 -4.889 1.00 40.19 95 SER A C 1
ATOM 768 O O . SER A 1 95 ? 17.852 17.398 -4.638 1.00 40.19 95 SER A O 1
ATOM 770 N N . ASP A 1 96 ? 16.193 16.530 -5.900 1.00 42.62 96 ASP A N 1
ATOM 771 C CA . ASP A 1 96 ? 16.052 17.600 -6.898 1.00 42.62 96 ASP A CA 1
ATOM 772 C C . ASP A 1 96 ? 14.634 18.222 -6.873 1.00 42.62 96 ASP A C 1
ATOM 774 O O . ASP A 1 96 ? 14.166 18.849 -7.832 1.00 42.62 96 ASP A O 1
ATOM 778 N N . THR A 1 97 ? 13.897 18.025 -5.772 1.00 42.50 97 THR A N 1
ATOM 779 C CA . THR A 1 97 ? 12.555 18.579 -5.579 1.00 42.50 97 THR A CA 1
ATOM 780 C C . THR A 1 97 ? 12.616 19.979 -4.981 1.00 42.50 97 THR A C 1
ATOM 782 O O . THR A 1 97 ? 12.641 20.160 -3.770 1.00 42.50 97 THR A O 1
ATOM 785 N N . GLU A 1 98 ? 12.492 20.984 -5.846 1.00 41.91 98 GLU A N 1
ATOM 786 C CA . GLU A 1 98 ? 11.809 22.233 -5.478 1.00 41.91 98 GLU A CA 1
ATOM 787 C C . GLU A 1 98 ? 10.278 22.038 -5.331 1.00 41.91 98 GLU A C 1
ATOM 789 O O . GLU A 1 98 ? 9.568 22.991 -5.025 1.00 41.91 98 GLU A O 1
ATOM 794 N N . SER A 1 99 ? 9.725 20.826 -5.519 1.00 46.34 99 SER A N 1
ATOM 795 C CA . SER A 1 99 ? 8.299 20.577 -5.262 1.00 46.34 99 SER A CA 1
ATOM 796 C C . SER A 1 99 ? 7.979 19.139 -4.827 1.00 46.34 99 SER A C 1
ATOM 798 O O . SER A 1 99 ? 8.025 18.219 -5.647 1.00 46.34 99 SER A O 1
ATOM 800 N N . ASP A 1 100 ? 7.522 18.974 -3.585 1.00 51.97 100 ASP A N 1
ATOM 801 C CA . ASP A 1 100 ? 6.929 17.751 -3.001 1.00 51.97 100 ASP A CA 1
ATOM 802 C C . ASP A 1 100 ? 5.692 17.217 -3.760 1.00 51.97 100 ASP A C 1
ATOM 804 O O . ASP A 1 100 ? 5.193 16.123 -3.498 1.00 51.97 100 ASP A O 1
ATOM 808 N N . ALA A 1 101 ? 5.185 17.989 -4.725 1.00 50.75 101 ALA A N 1
ATOM 809 C CA . ALA A 1 101 ? 3.940 17.758 -5.452 1.00 50.75 101 ALA A CA 1
ATOM 810 C C . ALA A 1 101 ? 3.875 16.417 -6.208 1.00 50.75 101 ALA A C 1
ATOM 812 O O . ALA A 1 101 ? 2.789 15.906 -6.477 1.00 50.75 101 ALA A O 1
ATOM 813 N N . GLN A 1 102 ? 5.021 15.831 -6.574 1.00 57.75 102 GLN A N 1
ATOM 814 C CA . GLN A 1 102 ? 5.030 14.594 -7.352 1.00 57.75 102 GLN A CA 1
ATOM 815 C C . GLN A 1 102 ? 4.862 13.327 -6.527 1.00 57.75 102 GLN A C 1
ATOM 817 O O . GLN A 1 102 ? 4.507 12.341 -7.138 1.00 57.75 102 GLN A O 1
ATOM 822 N N . LEU A 1 103 ? 5.066 13.305 -5.209 1.00 63.31 103 LEU A N 1
ATOM 823 C CA . LEU A 1 103 ? 4.792 12.098 -4.405 1.00 63.31 103 LEU A CA 1
ATOM 824 C C . LEU A 1 103 ? 3.386 12.093 -3.839 1.00 63.31 103 LEU A C 1
ATOM 826 O O . LEU A 1 103 ? 2.763 11.045 -3.740 1.00 63.31 103 LEU A O 1
ATOM 830 N N . LYS A 1 104 ? 2.894 13.284 -3.505 1.00 75.88 104 LYS A N 1
ATOM 831 C CA . LYS A 1 104 ? 1.602 13.471 -2.856 1.00 75.88 104 LYS A CA 1
ATOM 832 C C . LYS A 1 104 ? 0.433 13.130 -3.764 1.00 75.88 104 LYS A C 1
ATOM 834 O O . LYS A 1 104 ? -0.543 12.572 -3.288 1.00 75.88 104 LYS A O 1
ATOM 839 N N . TRP A 1 105 ? 0.547 13.394 -5.068 1.00 81.38 105 TRP A N 1
ATOM 840 C CA . TRP A 1 105 ? -0.617 13.353 -5.959 1.00 81.38 105 TRP A CA 1
ATOM 841 C C . TRP A 1 105 ? -1.371 12.019 -5.946 1.00 81.38 105 TRP A C 1
ATOM 843 O O . TRP A 1 105 ? -2.594 12.037 -5.997 1.00 81.38 105 TRP A O 1
ATOM 853 N N . ILE A 1 106 ? -0.683 10.869 -5.904 1.00 85.75 106 ILE A N 1
ATOM 854 C CA . ILE A 1 106 ? -1.364 9.566 -5.960 1.00 85.75 106 ILE A CA 1
ATOM 855 C C . ILE A 1 106 ? -2.138 9.317 -4.669 1.00 85.75 106 ILE A C 1
ATOM 857 O O . ILE A 1 106 ? -3.224 8.745 -4.690 1.00 85.75 106 ILE A O 1
ATOM 861 N N . TYR A 1 107 ? -1.594 9.795 -3.554 1.00 89.06 107 TYR A N 1
ATOM 862 C CA . TYR A 1 107 ? -2.202 9.685 -2.245 1.00 89.06 107 TYR A CA 1
ATOM 863 C C . TYR A 1 107 ? -3.336 10.700 -2.062 1.00 89.06 107 TYR A C 1
ATOM 865 O O . TYR A 1 107 ? -4.387 10.334 -1.551 1.00 89.06 107 TYR A O 1
ATOM 873 N N . GLU A 1 108 ? -3.180 11.925 -2.568 1.00 87.75 108 GLU A N 1
ATOM 874 C CA . GLU A 1 108 ? -4.261 12.914 -2.688 1.00 87.75 108 GLU A CA 1
ATOM 875 C C . GLU A 1 108 ? -5.399 12.364 -3.558 1.00 87.75 108 GLU A C 1
ATOM 877 O O . GLU A 1 108 ? -6.553 12.380 -3.149 1.00 87.75 108 GLU A O 1
ATOM 882 N N . SER A 1 109 ? -5.074 11.760 -4.704 1.00 88.00 109 SER A N 1
ATOM 883 C CA . SER A 1 109 ? -6.070 11.152 -5.597 1.00 88.00 109 SER A CA 1
ATOM 884 C C . SER A 1 109 ? -6.761 9.948 -4.949 1.00 88.00 109 SER A C 1
ATOM 886 O O . SER A 1 109 ? -7.955 9.733 -5.145 1.00 88.00 109 SER A O 1
ATOM 888 N N . ALA A 1 110 ? -6.033 9.154 -4.158 1.00 91.38 110 ALA A N 1
ATOM 889 C CA . ALA A 1 110 ? -6.618 8.067 -3.379 1.00 91.38 110 ALA A CA 1
ATOM 890 C C . ALA A 1 110 ? -7.561 8.591 -2.286 1.00 91.38 110 ALA A C 1
ATOM 892 O O . ALA A 1 110 ? -8.624 8.005 -2.074 1.00 91.38 110 ALA A O 1
ATOM 893 N N . LEU A 1 111 ? -7.208 9.701 -1.632 1.00 90.06 111 LEU A N 1
ATOM 894 C CA . LEU A 1 111 ? -8.058 10.363 -0.645 1.00 90.06 111 LEU A CA 1
ATOM 895 C C . LEU A 1 111 ? -9.322 10.942 -1.296 1.00 90.06 111 LEU A C 1
ATOM 897 O O . LEU A 1 111 ? -10.422 10.720 -0.793 1.00 90.06 111 LEU A O 1
ATOM 901 N N . ASP A 1 112 ? -9.194 11.594 -2.451 1.00 89.75 112 ASP A N 1
ATOM 902 C CA . ASP A 1 112 ? -10.331 12.093 -3.229 1.00 89.75 112 ASP A CA 1
ATOM 903 C C . ASP A 1 112 ? -11.261 10.949 -3.647 1.00 89.75 112 ASP A C 1
ATOM 905 O O . ASP A 1 112 ? -12.485 11.045 -3.502 1.00 89.75 112 ASP A O 1
ATOM 909 N N . LYS A 1 113 ? -10.690 9.821 -4.094 1.00 91.62 113 LYS A N 1
ATOM 910 C CA . LYS A 1 113 ? -11.474 8.636 -4.454 1.00 91.62 113 LYS A CA 1
ATOM 911 C C . LYS A 1 113 ? -12.197 8.039 -3.250 1.00 91.62 113 LYS A C 1
ATOM 913 O O . LYS A 1 113 ? -13.359 7.646 -3.363 1.00 91.62 113 LYS A O 1
ATOM 918 N N . TYR A 1 114 ? -11.539 8.001 -2.095 1.00 92.31 114 TYR A N 1
ATOM 919 C CA . TYR A 1 114 ? -12.173 7.627 -0.836 1.00 92.31 114 TYR A CA 1
ATOM 920 C C . TYR A 1 114 ? -13.363 8.547 -0.519 1.00 92.31 114 TYR A C 1
ATOM 922 O O . TYR A 1 114 ? -14.454 8.035 -0.263 1.00 92.31 114 TYR A O 1
ATOM 930 N N . LYS A 1 115 ? -13.194 9.876 -0.602 1.00 90.75 115 LYS A N 1
ATOM 931 C CA . LYS A 1 115 ? -14.264 10.853 -0.336 1.00 90.75 115 LYS A CA 1
ATOM 932 C C . LYS A 1 115 ? -15.454 10.653 -1.275 1.00 90.75 115 LYS A C 1
ATOM 934 O O . LYS A 1 115 ? -16.596 10.648 -0.825 1.00 90.75 115 LYS A O 1
ATOM 939 N N . GLU A 1 116 ? -15.208 10.411 -2.562 1.00 90.94 116 GLU A N 1
ATOM 940 C CA . GLU A 1 116 ? -16.252 10.082 -3.546 1.00 90.94 116 GLU A CA 1
ATOM 941 C C . GLU A 1 116 ? -17.061 8.837 -3.133 1.00 90.94 116 GLU A C 1
ATOM 943 O O . GLU A 1 116 ? -18.297 8.861 -3.121 1.00 90.94 116 GLU A O 1
ATOM 948 N N . ILE A 1 117 ? -16.377 7.751 -2.756 1.00 91.19 117 ILE A N 1
ATOM 949 C CA . ILE A 1 117 ? -17.020 6.495 -2.342 1.00 91.19 117 ILE A CA 1
ATOM 950 C C . ILE A 1 117 ? -17.787 6.684 -1.031 1.00 91.19 117 ILE A C 1
ATOM 952 O O . ILE A 1 117 ? -18.910 6.191 -0.906 1.00 91.19 117 ILE A O 1
ATOM 956 N N . ALA A 1 118 ? -17.204 7.391 -0.064 1.00 89.56 118 ALA A N 1
ATOM 957 C CA . ALA A 1 118 ? -17.815 7.636 1.234 1.00 89.56 118 ALA A CA 1
ATOM 958 C C . ALA A 1 118 ? -19.108 8.454 1.096 1.00 89.56 118 ALA A C 1
ATOM 960 O O . ALA A 1 118 ? -20.154 7.995 1.557 1.00 89.56 118 ALA A O 1
ATOM 961 N N . ARG A 1 119 ? -19.078 9.573 0.353 1.00 87.62 119 ARG A N 1
ATOM 962 C CA . ARG A 1 119 ? -20.274 10.380 0.028 1.00 87.62 119 ARG A CA 1
ATOM 963 C C . ARG A 1 119 ? -21.347 9.544 -0.663 1.00 87.62 119 ARG A C 1
ATOM 965 O O . ARG A 1 119 ? -22.521 9.590 -0.298 1.00 87.62 119 ARG A O 1
ATOM 972 N N . THR A 1 120 ? -20.938 8.714 -1.623 1.00 86.81 120 THR A N 1
ATOM 973 C CA . THR A 1 120 ? -21.855 7.813 -2.328 1.00 86.81 120 THR A CA 1
ATOM 974 C C . THR A 1 120 ? -22.518 6.834 -1.354 1.00 86.81 120 THR A C 1
ATOM 976 O O . THR A 1 120 ? -23.740 6.702 -1.361 1.00 86.81 120 THR A O 1
ATOM 979 N N . ARG A 1 121 ? -21.759 6.186 -0.460 1.00 86.06 121 ARG A N 1
ATOM 980 C CA . ARG A 1 121 ? -22.311 5.262 0.550 1.00 86.06 121 ARG A CA 1
ATOM 981 C C . ARG A 1 121 ? -23.272 5.956 1.522 1.00 86.06 121 ARG A C 1
ATOM 983 O O . ARG A 1 121 ? -24.313 5.371 1.827 1.00 86.06 121 ARG A O 1
ATOM 990 N N . SER A 1 122 ? -22.961 7.172 1.974 1.00 79.81 122 SER A N 1
ATOM 991 C CA . SER A 1 122 ? -23.841 7.954 2.857 1.00 79.81 122 SER A CA 1
ATOM 992 C C . SER A 1 122 ? -25.168 8.294 2.177 1.00 79.81 122 SER A C 1
ATOM 994 O O . SER A 1 122 ? -26.226 8.049 2.758 1.00 79.81 122 SER A O 1
ATOM 996 N N . SER A 1 123 ? -25.132 8.705 0.903 1.00 74.56 123 SER A N 1
ATOM 997 C CA . SER A 1 123 ? -26.337 9.038 0.121 1.00 74.56 123 SER A CA 1
ATOM 998 C C . SER A 1 123 ? -27.327 7.873 -0.047 1.00 74.56 123 SER A C 1
ATOM 1000 O O . SER A 1 123 ? -28.522 8.092 -0.230 1.00 74.56 123 SER A O 1
ATOM 1002 N N . PHE A 1 124 ? -26.852 6.623 0.042 1.00 68.81 124 PHE A N 1
ATOM 1003 C CA . PHE A 1 124 ? -27.711 5.434 0.012 1.00 68.81 124 PHE A CA 1
ATOM 1004 C C . PHE A 1 124 ? -28.225 5.016 1.396 1.00 68.81 124 PHE A C 1
ATOM 1006 O O . PHE A 1 124 ? -29.263 4.359 1.479 1.00 68.81 124 PHE A O 1
ATOM 1013 N N . LYS A 1 125 ? -27.510 5.356 2.478 1.00 66.31 125 LYS A N 1
ATOM 1014 C CA . LYS A 1 125 ? -27.915 5.030 3.858 1.00 66.31 125 LYS A CA 1
ATOM 1015 C C . LYS A 1 125 ? -28.912 6.041 4.426 1.00 66.31 125 LYS A C 1
ATOM 1017 O O . LYS A 1 125 ? -29.735 5.665 5.259 1.00 66.31 125 LYS A O 1
ATOM 1022 N N . ALA A 1 126 ? -28.858 7.291 3.981 1.00 55.19 126 ALA A N 1
ATOM 1023 C CA . ALA A 1 126 ? -29.650 8.378 4.527 1.00 55.19 126 ALA A CA 1
ATOM 1024 C C . ALA A 1 126 ? -30.556 8.972 3.438 1.00 55.19 126 ALA A C 1
ATOM 1026 O O . ALA A 1 126 ? -30.085 9.454 2.415 1.00 55.19 126 ALA A O 1
ATOM 1027 N N . GLY A 1 127 ? -31.873 8.978 3.657 1.00 54.66 127 GLY A N 1
ATOM 1028 C CA . GLY A 1 127 ? -32.819 9.758 2.845 1.00 54.66 127 GLY A CA 1
ATOM 1029 C C . GLY A 1 127 ? -32.736 11.268 3.121 1.00 54.66 127 GLY A C 1
ATOM 1030 O O . GLY A 1 127 ? -33.764 11.941 3.095 1.00 54.66 127 GLY A O 1
ATOM 1031 N N . THR A 1 128 ? -31.548 11.776 3.452 1.00 47.53 128 THR A N 1
ATOM 1032 C CA . THR A 1 128 ? -31.295 13.109 4.010 1.00 47.53 128 THR A CA 1
ATOM 1033 C C . THR A 1 128 ? -30.313 13.885 3.128 1.00 47.53 128 THR A C 1
ATOM 1035 O O . THR A 1 128 ? -29.552 13.305 2.359 1.00 47.53 128 THR A O 1
ATOM 1038 N N . SER A 1 129 ? -30.421 15.211 3.181 1.00 51.16 129 SER A N 1
ATOM 1039 C CA . SER A 1 129 ? -29.769 16.198 2.313 1.00 51.16 129 SER A CA 1
ATOM 1040 C C . SER A 1 129 ? -28.241 16.099 2.266 1.00 51.16 129 SER A C 1
ATOM 1042 O O . SER A 1 129 ? -27.596 15.852 3.274 1.00 51.16 129 SER A O 1
ATOM 1044 N N . ILE A 1 130 ? -27.696 16.369 1.077 1.00 54.84 130 ILE A N 1
ATOM 1045 C CA . ILE A 1 130 ? -26.290 16.214 0.654 1.00 54.84 130 ILE A CA 1
ATOM 1046 C C . ILE A 1 130 ? -25.312 17.186 1.355 1.00 54.84 130 ILE A C 1
ATOM 1048 O O . ILE A 1 130 ? -24.104 17.002 1.251 1.00 54.84 130 ILE A O 1
ATOM 1052 N N . ASP A 1 131 ? -25.809 18.196 2.075 1.00 53.00 131 ASP A N 1
ATOM 1053 C CA . ASP A 1 131 ? -25.021 19.393 2.403 1.00 53.00 131 ASP A CA 1
ATOM 1054 C C . ASP A 1 131 ? -24.412 19.439 3.827 1.00 53.00 131 ASP A C 1
ATOM 1056 O O . ASP A 1 131 ? -23.613 20.334 4.078 1.00 53.00 131 ASP A O 1
ATOM 1060 N N . ASP A 1 132 ? -24.721 18.497 4.735 1.00 48.50 132 ASP A N 1
ATOM 1061 C CA . ASP A 1 132 ? -24.238 18.521 6.142 1.00 48.50 132 ASP A CA 1
ATOM 1062 C C . ASP A 1 132 ? -23.128 17.482 6.471 1.00 48.50 132 ASP A C 1
ATOM 1064 O O . ASP A 1 132 ? -22.632 17.460 7.592 1.00 48.50 132 ASP A O 1
ATOM 1068 N N . ASP A 1 133 ? -22.713 16.628 5.522 1.00 54.91 133 ASP A N 1
ATOM 1069 C CA . ASP A 1 133 ? -21.869 15.434 5.784 1.00 54.91 133 ASP A CA 1
ATOM 1070 C C . ASP A 1 133 ? -20.355 15.615 5.498 1.00 54.91 133 ASP A C 1
ATOM 1072 O O . ASP A 1 133 ? -19.579 14.680 5.707 1.00 54.91 133 ASP A O 1
ATOM 1076 N N . ASP A 1 134 ? -19.903 16.758 4.962 1.00 56.41 134 ASP A N 1
ATOM 1077 C CA . ASP A 1 134 ? -18.502 16.892 4.506 1.00 56.41 134 ASP A CA 1
ATOM 1078 C C . ASP A 1 134 ? -17.507 17.070 5.671 1.00 56.41 134 ASP A C 1
ATOM 1080 O O . ASP A 1 134 ? -16.388 16.564 5.587 1.00 56.41 134 ASP A O 1
ATOM 1084 N N . ASP A 1 135 ? -17.934 17.691 6.778 1.00 57.38 135 ASP A N 1
ATOM 1085 C CA . ASP A 1 135 ? -17.110 17.852 7.987 1.00 57.38 135 ASP A CA 1
ATOM 1086 C C . ASP A 1 135 ? -16.827 16.488 8.665 1.00 57.38 135 ASP A C 1
ATOM 1088 O O . ASP A 1 135 ? -15.697 16.221 9.073 1.00 57.38 135 ASP A O 1
ATOM 1092 N N . ASP A 1 136 ? -17.798 15.561 8.671 1.00 64.69 136 ASP A N 1
ATOM 1093 C CA . ASP A 1 136 ? -17.664 14.203 9.241 1.00 64.69 136 ASP A CA 1
ATOM 1094 C C . ASP A 1 136 ? -16.696 13.300 8.442 1.00 64.69 136 ASP A C 1
ATOM 1096 O O . ASP A 1 136 ? -16.169 12.303 8.953 1.00 64.69 136 ASP A O 1
ATOM 1100 N N . LEU A 1 137 ? -16.458 13.597 7.158 1.00 68.88 137 LEU A N 1
ATOM 1101 C CA . LEU A 1 137 ? -15.534 12.817 6.325 1.00 68.88 137 LEU A CA 1
ATOM 1102 C C . LEU A 1 137 ? -14.070 13.143 6.609 1.00 68.88 137 LEU A C 1
ATOM 1104 O O . LEU A 1 137 ? -13.223 12.254 6.458 1.00 68.88 137 LEU A O 1
ATOM 1108 N N . ASP A 1 138 ? -13.793 14.380 7.019 1.00 68.56 138 ASP A N 1
ATOM 1109 C CA . ASP A 1 138 ? -12.458 14.847 7.388 1.00 68.56 138 ASP A CA 1
ATOM 1110 C C . ASP A 1 138 ? -12.050 14.388 8.803 1.00 68.56 138 ASP A C 1
ATOM 1112 O O . ASP A 1 138 ? -10.859 14.337 9.107 1.00 68.56 138 ASP A O 1
ATOM 1116 N N . GLU A 1 139 ? -13.003 13.948 9.635 1.00 72.81 139 GLU A N 1
ATOM 1117 C CA . GLU A 1 139 ? -12.735 13.324 10.943 1.00 72.81 139 GLU A CA 1
ATOM 1118 C C . GLU A 1 139 ? -12.291 11.851 10.847 1.00 72.81 139 GLU A C 1
ATOM 1120 O O . GLU A 1 139 ? -11.854 11.252 11.835 1.00 72.81 139 GLU A O 1
ATOM 1125 N N . ARG A 1 140 ? -12.379 11.221 9.667 1.00 84.75 140 ARG A N 1
ATOM 1126 C CA . ARG A 1 140 ? -12.016 9.804 9.521 1.00 84.75 140 ARG A CA 1
ATOM 1127 C C . ARG A 1 140 ? -10.505 9.601 9.486 1.00 84.75 140 ARG A C 1
ATOM 1129 O O . ARG A 1 140 ? -9.778 10.243 8.732 1.00 84.75 140 ARG A O 1
ATOM 1136 N N . VAL A 1 141 ? -10.039 8.597 10.226 1.00 92.94 141 VAL A N 1
ATOM 1137 C CA . VAL A 1 141 ? -8.623 8.216 10.243 1.00 92.94 141 VAL A CA 1
ATOM 1138 C C . VAL A 1 141 ? -8.244 7.518 8.938 1.00 92.94 141 VAL A C 1
ATOM 1140 O O . VAL A 1 141 ? -8.710 6.416 8.639 1.00 92.94 141 VAL A O 1
ATOM 1143 N N . TRP A 1 142 ? -7.346 8.137 8.177 1.00 94.25 142 TRP A N 1
ATOM 1144 C CA . TRP A 1 142 ? -6.729 7.519 7.010 1.00 94.25 142 TRP A CA 1
ATOM 1145 C C . TRP A 1 142 ? -5.417 6.825 7.396 1.00 94.25 142 TRP A C 1
ATOM 1147 O O . TRP A 1 142 ? -4.491 7.452 7.913 1.00 94.25 142 TRP A O 1
ATOM 1157 N N . ILE A 1 143 ? -5.344 5.517 7.134 1.00 97.62 143 ILE A N 1
ATOM 1158 C CA . ILE A 1 143 ? -4.167 4.683 7.395 1.00 97.62 143 ILE A CA 1
ATOM 1159 C C . ILE A 1 143 ? -3.608 4.174 6.067 1.00 97.62 143 ILE A C 1
ATOM 1161 O O . ILE A 1 143 ? -4.330 3.567 5.274 1.00 97.62 143 ILE A O 1
ATOM 1165 N N . HIS A 1 144 ? -2.315 4.384 5.837 1.00 97.44 144 HIS A N 1
ATOM 1166 C CA . HIS A 1 144 ? -1.590 3.806 4.715 1.00 97.44 144 HIS A CA 1
ATOM 1167 C C . HIS A 1 144 ? -0.688 2.660 5.181 1.00 97.44 144 HIS A C 1
ATOM 1169 O O . HIS A 1 144 ? 0.012 2.770 6.188 1.00 97.44 144 HIS A O 1
ATOM 1175 N N . VAL A 1 145 ? -0.705 1.557 4.434 1.00 97.69 145 VAL A N 1
ATOM 1176 C CA . VAL A 1 145 ? 0.042 0.333 4.734 1.00 97.69 145 VAL A CA 1
ATOM 1177 C C . VAL A 1 145 ? 0.889 -0.008 3.517 1.00 97.69 145 VAL A C 1
ATOM 1179 O O . VAL A 1 145 ? 0.336 -0.237 2.443 1.00 97.69 145 VAL A O 1
ATOM 1182 N N . GLY A 1 146 ? 2.207 -0.070 3.683 1.00 95.38 146 GLY A N 1
ATOM 1183 C CA . GLY A 1 146 ? 3.125 -0.329 2.574 1.00 95.38 146 GLY A CA 1
ATOM 1184 C C . GLY A 1 146 ? 4.479 -0.846 3.036 1.00 95.38 146 GLY A C 1
ATOM 1185 O O . GLY A 1 146 ? 4.733 -0.956 4.236 1.00 95.38 146 GLY A O 1
ATOM 1186 N N . ASP A 1 147 ? 5.335 -1.225 2.093 1.00 92.94 147 ASP A N 1
ATOM 1187 C CA . ASP A 1 147 ? 6.643 -1.822 2.366 1.00 92.94 147 ASP A CA 1
ATOM 1188 C C . ASP A 1 147 ? 7.845 -0.964 1.962 1.00 92.94 147 ASP A C 1
ATOM 1190 O O . ASP A 1 147 ? 8.991 -1.332 2.248 1.00 92.94 147 ASP A O 1
ATOM 1194 N N . ASP A 1 148 ? 7.608 0.189 1.341 1.00 90.19 148 ASP A N 1
ATOM 1195 C CA . ASP A 1 148 ? 8.641 1.159 1.007 1.00 90.19 148 ASP A CA 1
ATOM 1196 C C . ASP A 1 148 ? 8.592 2.368 1.954 1.00 90.19 148 ASP A C 1
ATOM 1198 O O . ASP A 1 148 ? 7.614 3.105 2.032 1.00 90.19 148 ASP A O 1
ATOM 1202 N N . LEU A 1 149 ? 9.688 2.600 2.679 1.00 88.31 149 LEU A N 1
ATOM 1203 C CA . LEU A 1 149 ? 9.807 3.732 3.602 1.00 88.31 149 LEU A CA 1
ATOM 1204 C C . LEU A 1 149 ? 9.602 5.082 2.904 1.00 88.31 149 LEU A C 1
ATOM 1206 O O . LEU A 1 149 ? 8.824 5.909 3.361 1.00 88.31 149 LEU A O 1
ATOM 1210 N N . ALA A 1 150 ? 10.302 5.343 1.805 1.00 84.62 150 ALA A N 1
ATOM 1211 C CA . ALA A 1 150 ? 10.239 6.660 1.187 1.00 84.62 150 ALA A CA 1
ATOM 1212 C C . ALA A 1 150 ? 8.887 6.904 0.514 1.00 84.62 150 ALA A C 1
ATOM 1214 O O . ALA A 1 150 ? 8.285 7.963 0.696 1.00 84.62 150 ALA A O 1
ATOM 1215 N N . TYR A 1 151 ? 8.432 5.937 -0.282 1.00 84.56 151 TYR A N 1
ATOM 1216 C CA . TYR A 1 151 ? 7.239 6.120 -1.098 1.00 84.56 151 TYR A CA 1
ATOM 1217 C C . TYR A 1 151 ? 5.968 5.923 -0.280 1.00 84.56 151 TYR A C 1
ATOM 1219 O O . TYR A 1 151 ? 5.178 6.860 -0.189 1.00 84.56 151 TYR A O 1
ATOM 1227 N N . ASP A 1 152 ? 5.819 4.776 0.383 1.00 91.31 152 ASP A N 1
ATOM 1228 C CA . ASP A 1 152 ? 4.591 4.457 1.107 1.00 91.31 152 ASP A CA 1
ATOM 1229 C C . ASP A 1 152 ? 4.485 5.269 2.389 1.00 91.31 152 ASP A C 1
ATOM 1231 O O . ASP A 1 152 ? 3.491 5.956 2.599 1.00 91.31 152 ASP A O 1
ATOM 1235 N N . VAL A 1 153 ? 5.513 5.254 3.241 1.00 91.06 153 VAL A N 1
ATOM 1236 C CA . VAL A 1 153 ? 5.460 5.987 4.516 1.00 91.06 153 VAL A CA 1
ATOM 1237 C C . VAL A 1 153 ? 5.616 7.488 4.279 1.00 91.06 153 VAL A C 1
ATOM 1239 O O . VAL A 1 153 ? 4.731 8.259 4.642 1.00 91.06 153 VAL A O 1
ATOM 1242 N N . GLY A 1 154 ? 6.708 7.916 3.642 1.00 87.94 154 GLY A N 1
ATOM 1243 C CA . GLY A 1 154 ? 6.981 9.337 3.423 1.00 87.94 154 GLY A CA 1
ATOM 1244 C C . GLY A 1 154 ? 5.918 10.030 2.565 1.00 87.94 154 GLY A C 1
ATOM 1245 O O . GLY A 1 154 ? 5.433 11.103 2.930 1.00 87.94 154 GLY A O 1
ATOM 1246 N N . GLY A 1 155 ? 5.524 9.411 1.449 1.00 86.31 155 GLY A N 1
ATOM 1247 C CA . GLY A 1 155 ? 4.543 9.976 0.525 1.00 86.31 155 GLY A CA 1
ATOM 1248 C C . GLY A 1 155 ? 3.149 10.111 1.135 1.00 86.31 155 GLY A C 1
ATOM 1249 O O . GLY A 1 155 ? 2.558 11.189 1.058 1.00 86.31 155 GLY A O 1
ATOM 1250 N N . SER A 1 156 ? 2.642 9.060 1.786 1.00 91.00 156 SER A N 1
ATOM 1251 C CA . SER A 1 156 ? 1.301 9.094 2.385 1.00 91.00 156 SER A CA 1
ATOM 1252 C C . SER A 1 156 ? 1.229 9.972 3.639 1.00 91.00 156 SER A C 1
ATOM 1254 O O . SER A 1 156 ? 0.258 10.714 3.812 1.00 91.00 156 SER A O 1
ATOM 1256 N N . HIS A 1 157 ? 2.270 9.969 4.482 1.00 90.50 157 HIS A N 1
ATOM 1257 C CA . HIS A 1 157 ? 2.333 10.825 5.668 1.00 90.50 157 HIS A CA 1
ATOM 1258 C C . HIS A 1 157 ? 2.228 12.306 5.299 1.00 90.50 157 HIS A C 1
ATOM 1260 O O . HIS A 1 157 ? 1.522 13.072 5.952 1.00 90.50 157 HIS A O 1
ATOM 1266 N N . ALA A 1 158 ? 2.879 12.713 4.206 1.00 87.00 158 ALA A N 1
ATOM 1267 C CA . ALA A 1 158 ? 2.870 14.096 3.745 1.00 87.00 158 ALA A CA 1
ATOM 1268 C C . ALA A 1 158 ? 1.493 14.584 3.242 1.00 87.00 158 ALA A C 1
ATOM 1270 O O . ALA A 1 158 ? 1.340 15.781 2.965 1.00 87.00 158 ALA A O 1
ATOM 1271 N N . CYS A 1 159 ? 0.523 13.671 3.138 1.00 86.56 159 CYS A N 1
ATOM 1272 C CA . CYS A 1 159 ? -0.885 13.916 2.836 1.00 86.56 159 CYS A CA 1
ATOM 1273 C C . CYS A 1 159 ? -1.800 13.744 4.068 1.00 86.56 159 CYS A C 1
ATOM 1275 O O . CYS A 1 159 ? -3.009 13.906 3.944 1.00 86.56 159 CYS A O 1
ATOM 1277 N N . GLY A 1 160 ? -1.252 13.421 5.246 1.00 89.25 160 GLY A N 1
ATOM 1278 C CA . GLY A 1 160 ? -2.006 13.273 6.495 1.00 89.25 160 GLY A CA 1
ATOM 1279 C C . GLY A 1 160 ? -2.312 11.833 6.914 1.00 89.25 160 GLY A C 1
ATOM 1280 O O . GLY A 1 160 ? -3.002 11.641 7.912 1.00 89.25 160 GLY A O 1
ATOM 1281 N N . ALA A 1 161 ? -1.798 10.819 6.208 1.00 93.44 161 ALA A N 1
ATOM 1282 C CA . ALA A 1 161 ? -1.996 9.432 6.621 1.00 93.44 161 ALA A CA 1
ATOM 1283 C C . ALA A 1 161 ? -1.254 9.110 7.926 1.00 93.44 161 ALA A C 1
ATOM 1285 O O . ALA A 1 161 ? -0.101 9.508 8.132 1.00 93.44 161 ALA A O 1
ATOM 1286 N N . LYS A 1 162 ? -1.878 8.280 8.763 1.00 96.88 162 LYS A N 1
ATOM 1287 C CA . LYS A 1 162 ? -1.150 7.428 9.709 1.00 96.88 162 LYS A CA 1
ATOM 1288 C C . LYS A 1 162 ? -0.517 6.280 8.924 1.00 96.88 162 LYS A C 1
ATOM 1290 O O . LYS A 1 162 ? -1.128 5.762 7.993 1.00 96.88 162 LYS A O 1
ATOM 1295 N N . THR A 1 163 ? 0.691 5.861 9.273 1.00 97.38 163 THR A N 1
ATOM 1296 C CA . THR A 1 163 ? 1.469 4.934 8.443 1.00 97.38 163 THR A CA 1
ATOM 1297 C C . THR A 1 163 ? 1.810 3.636 9.168 1.00 97.38 163 THR A C 1
ATOM 1299 O O . THR A 1 163 ? 2.195 3.614 10.342 1.00 97.38 163 THR A O 1
ATOM 1302 N N . ILE A 1 164 ? 1.707 2.528 8.441 1.00 98.44 164 ILE A N 1
ATOM 1303 C CA . ILE A 1 164 ? 2.165 1.213 8.878 1.00 98.44 164 ILE A CA 1
ATOM 1304 C C . ILE A 1 164 ? 3.213 0.722 7.887 1.00 98.44 164 ILE A C 1
ATOM 1306 O O . ILE A 1 164 ? 2.912 0.487 6.715 1.00 98.44 164 ILE A O 1
ATOM 1310 N N . LEU A 1 165 ? 4.438 0.526 8.373 1.00 97.25 165 LEU A N 1
ATOM 1311 C CA . LEU A 1 165 ? 5.501 -0.096 7.594 1.00 97.25 165 LEU A CA 1
ATOM 1312 C C . LEU A 1 165 ? 5.443 -1.619 7.745 1.00 97.25 165 LEU A C 1
ATOM 1314 O O . LEU A 1 165 ? 5.658 -2.173 8.829 1.00 97.25 165 LEU A O 1
ATOM 1318 N N . MET A 1 166 ? 5.215 -2.298 6.628 1.00 96.25 166 MET A N 1
ATOM 1319 C CA . MET A 1 166 ? 5.246 -3.749 6.501 1.00 96.25 166 MET A CA 1
ATOM 1320 C C . MET A 1 166 ? 6.682 -4.219 6.279 1.00 96.25 166 MET A C 1
ATOM 1322 O O . MET A 1 166 ? 7.097 -4.490 5.155 1.00 96.25 166 MET A O 1
ATOM 1326 N N . GLU A 1 167 ? 7.450 -4.344 7.357 1.00 93.00 167 GLU A N 1
ATOM 1327 C CA . GLU A 1 167 ? 8.801 -4.912 7.327 1.00 93.00 167 GLU A CA 1
ATOM 1328 C C . GLU A 1 167 ? 8.741 -6.416 7.627 1.00 93.00 167 GLU A C 1
ATOM 1330 O O . GLU A 1 167 ? 9.077 -6.897 8.715 1.00 93.00 167 GLU A O 1
ATOM 1335 N N . LEU A 1 168 ? 8.236 -7.174 6.655 1.00 93.88 168 LEU A N 1
ATOM 1336 C CA . LEU A 1 168 ? 7.842 -8.563 6.846 1.00 93.88 168 LEU A CA 1
ATOM 1337 C C . LEU A 1 168 ? 9.031 -9.487 7.152 1.00 93.88 168 LEU A C 1
ATOM 1339 O O . LEU A 1 168 ? 10.130 -9.341 6.615 1.00 93.88 168 LEU A O 1
ATOM 1343 N N . ALA A 1 169 ? 8.794 -10.488 8.004 1.00 92.56 169 ALA A N 1
ATOM 1344 C CA . ALA A 1 169 ? 9.777 -11.516 8.341 1.00 92.56 169 ALA A CA 1
ATOM 1345 C C . ALA A 1 169 ? 10.281 -12.285 7.100 1.00 92.56 169 ALA A C 1
ATOM 1347 O O . ALA A 1 169 ? 9.595 -12.377 6.082 1.00 92.56 169 ALA A O 1
ATOM 1348 N N . ASP A 1 170 ? 11.457 -12.920 7.201 1.00 89.75 170 ASP A N 1
ATOM 1349 C CA . ASP A 1 170 ? 12.109 -13.625 6.078 1.00 89.75 170 ASP A CA 1
ATOM 1350 C C . ASP A 1 170 ? 11.228 -14.665 5.381 1.00 89.75 170 ASP A C 1
ATOM 1352 O O . ASP A 1 170 ? 11.362 -14.843 4.173 1.00 89.75 170 ASP A O 1
ATOM 1356 N N . LYS A 1 171 ? 10.287 -15.291 6.103 1.00 91.88 171 LYS A N 1
ATOM 1357 C CA . LYS A 1 171 ? 9.353 -16.280 5.539 1.00 91.88 171 LYS A CA 1
ATOM 1358 C C . LYS A 1 171 ? 8.478 -15.735 4.401 1.00 91.88 171 LYS A C 1
ATOM 1360 O O . LYS A 1 171 ? 7.947 -16.525 3.635 1.00 91.88 171 LYS A O 1
ATOM 1365 N N . TYR A 1 172 ? 8.287 -14.416 4.331 1.00 90.50 172 TYR A N 1
ATOM 1366 C CA . TYR A 1 172 ? 7.490 -13.769 3.289 1.00 90.50 172 TYR A CA 1
ATOM 1367 C C . TYR A 1 172 ? 8.326 -13.395 2.060 1.00 90.50 172 TYR A C 1
ATOM 1369 O O . TYR A 1 172 ? 7.777 -12.887 1.097 1.00 90.50 172 TYR A O 1
ATOM 1377 N N . GLU A 1 173 ? 9.649 -13.594 2.079 1.00 88.12 173 GLU A N 1
ATOM 1378 C CA . GLU A 1 173 ? 10.535 -13.320 0.934 1.00 88.12 173 GLU A CA 1
ATOM 1379 C C . GLU A 1 173 ? 10.439 -11.883 0.374 1.00 88.12 173 GLU A C 1
ATOM 1381 O O . GLU A 1 173 ? 10.816 -11.608 -0.766 1.00 88.12 173 GLU A O 1
ATOM 1386 N N . GLN A 1 174 ? 9.983 -10.933 1.196 1.00 87.75 174 GLN A N 1
ATOM 1387 C CA . GLN A 1 174 ? 9.840 -9.536 0.805 1.00 87.75 174 GLN A CA 1
ATOM 1388 C C . GLN A 1 174 ? 11.195 -8.949 0.391 1.00 87.75 174 GLN A C 1
ATOM 1390 O O . GLN A 1 174 ? 12.159 -8.953 1.163 1.00 87.75 174 GLN A O 1
ATOM 1395 N N . SER A 1 175 ? 11.262 -8.403 -0.824 1.00 80.62 175 SER A N 1
ATOM 1396 C CA . SER A 1 175 ? 12.516 -7.915 -1.406 1.00 80.62 175 SER A CA 1
ATOM 1397 C C . SER A 1 175 ? 12.868 -6.474 -1.010 1.00 80.62 175 SER A C 1
ATOM 1399 O O . SER A 1 175 ? 14.054 -6.139 -0.954 1.00 80.62 175 SER A O 1
ATOM 1401 N N . ALA A 1 176 ? 11.870 -5.634 -0.697 1.00 79.62 176 ALA A N 1
ATOM 1402 C CA . ALA A 1 176 ? 12.042 -4.203 -0.427 1.00 79.62 176 ALA A CA 1
ATOM 1403 C C . ALA A 1 176 ? 13.028 -3.924 0.724 1.00 79.62 176 ALA A C 1
ATOM 1405 O O . ALA A 1 176 ? 14.003 -3.192 0.538 1.00 79.62 176 ALA A O 1
ATOM 1406 N N . ARG A 1 177 ? 12.868 -4.607 1.864 1.00 74.94 177 ARG A N 1
ATOM 1407 C CA . ARG A 1 177 ? 13.752 -4.502 3.046 1.00 74.94 177 ARG A CA 1
ATOM 1408 C C . ARG A 1 177 ? 15.226 -4.827 2.773 1.00 74.94 177 ARG A C 1
ATOM 1410 O O . ARG A 1 177 ? 16.125 -4.272 3.398 1.00 74.94 177 ARG A O 1
ATOM 1417 N N . HIS A 1 178 ? 15.509 -5.703 1.805 1.00 77.94 178 HIS A N 1
ATOM 1418 C CA . HIS A 1 178 ? 16.880 -6.125 1.481 1.00 77.94 178 HIS A CA 1
ATOM 1419 C C . HIS A 1 178 ? 17.567 -5.214 0.464 1.00 77.94 178 HIS A C 1
ATOM 1421 O O . HIS A 1 178 ? 18.765 -5.367 0.216 1.00 77.94 178 HIS A O 1
ATOM 1427 N N . ARG A 1 179 ? 16.846 -4.242 -0.110 1.00 77.12 179 ARG A N 1
ATOM 1428 C CA . ARG A 1 179 ? 17.349 -3.362 -1.176 1.00 77.12 179 ARG A CA 1
ATOM 1429 C C . ARG A 1 179 ? 18.607 -2.586 -0.766 1.00 77.12 179 ARG A C 1
ATOM 1431 O O . ARG A 1 179 ? 19.455 -2.314 -1.614 1.00 77.12 179 ARG A O 1
ATOM 1438 N N . PHE A 1 180 ? 18.759 -2.284 0.525 1.00 77.06 180 PHE A N 1
ATOM 1439 C CA . PHE A 1 180 ? 19.879 -1.503 1.069 1.00 77.06 180 PHE A CA 1
ATOM 1440 C C . PHE A 1 180 ? 20.805 -2.296 2.002 1.00 77.06 180 PHE A C 1
ATOM 1442 O O . PHE A 1 180 ? 21.744 -1.727 2.555 1.00 77.06 180 PHE A O 1
ATOM 1449 N N . SER A 1 181 ? 20.610 -3.612 2.149 1.00 71.50 181 SER A N 1
ATOM 1450 C CA . SER A 1 181 ? 21.321 -4.444 3.136 1.00 71.50 181 SER A CA 1
ATOM 1451 C C . SER A 1 181 ? 22.788 -4.754 2.774 1.00 71.50 181 SER A C 1
ATOM 1453 O O . SER A 1 181 ? 23.371 -5.706 3.291 1.00 71.50 181 SER A O 1
ATOM 1455 N N . GLY A 1 182 ? 23.376 -4.037 1.810 1.00 65.19 182 GLY A N 1
ATOM 1456 C CA . GLY A 1 182 ? 24.742 -4.260 1.319 1.00 65.19 182 GLY A CA 1
ATOM 1457 C C . GLY A 1 182 ? 24.951 -5.553 0.517 1.00 65.19 182 GLY A C 1
ATOM 1458 O O . GLY A 1 182 ? 26.065 -5.807 0.056 1.00 65.19 182 GLY A O 1
ATOM 1459 N N . LYS A 1 183 ? 23.906 -6.368 0.310 1.00 69.38 183 LYS A N 1
ATOM 1460 C CA . LYS A 1 183 ? 23.962 -7.532 -0.585 1.00 69.38 183 LYS A CA 1
ATOM 1461 C C . LYS A 1 183 ? 24.125 -7.054 -2.029 1.00 69.38 183 LYS A C 1
ATOM 1463 O O . LYS A 1 183 ? 23.602 -6.010 -2.418 1.00 69.38 183 LYS A O 1
ATOM 1468 N N . LYS A 1 184 ? 24.867 -7.820 -2.834 1.00 71.31 184 LYS A N 1
ATOM 1469 C CA . LYS A 1 184 ? 25.028 -7.529 -4.263 1.00 71.31 184 LYS A CA 1
ATOM 1470 C C . LYS A 1 184 ? 23.641 -7.510 -4.905 1.00 71.31 184 LYS A C 1
ATOM 1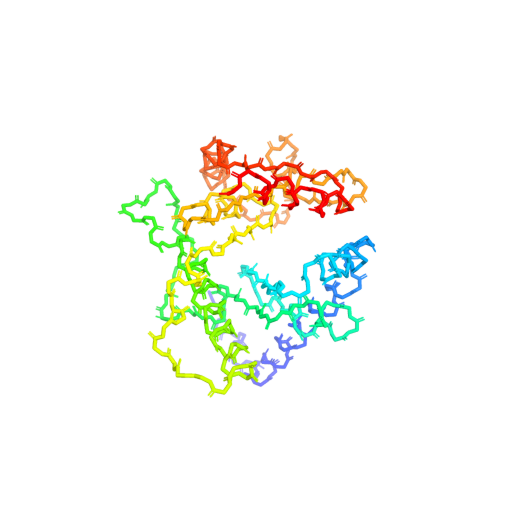472 O O . LYS A 1 184 ? 22.928 -8.508 -4.827 1.00 71.31 184 LYS A O 1
ATOM 1477 N N . LEU A 1 185 ? 23.280 -6.384 -5.522 1.00 72.69 185 LEU A N 1
ATOM 1478 C CA . LEU A 1 185 ? 22.033 -6.286 -6.270 1.00 72.69 185 LEU A CA 1
ATOM 1479 C C . LEU A 1 185 ? 21.978 -7.380 -7.345 1.00 72.69 185 LEU A C 1
ATOM 1481 O O . LEU A 1 185 ? 23.029 -7.762 -7.881 1.00 72.69 185 LEU A O 1
ATOM 1485 N N . PRO A 1 186 ? 20.778 -7.886 -7.670 1.00 73.94 186 PRO A N 1
ATOM 1486 C CA . PRO A 1 186 ? 20.620 -8.853 -8.742 1.00 73.94 186 PRO A CA 1
ATOM 1487 C C . PRO A 1 186 ? 21.231 -8.337 -10.048 1.00 73.94 186 PRO A C 1
ATOM 1489 O O . PRO A 1 186 ? 21.217 -7.137 -10.317 1.00 73.94 186 PRO A O 1
ATOM 1492 N N . SER A 1 187 ? 21.744 -9.236 -10.888 1.00 79.00 187 SER A N 1
ATOM 1493 C CA . SER A 1 187 ? 22.383 -8.867 -12.163 1.00 79.00 187 SER A CA 1
ATOM 1494 C C . SER A 1 187 ? 21.448 -8.152 -13.143 1.00 79.00 187 SER A C 1
ATOM 1496 O O . SER A 1 187 ? 21.925 -7.478 -14.049 1.00 79.00 187 SER A O 1
ATOM 1498 N N . TRP A 1 188 ? 20.136 -8.297 -12.961 1.00 77.44 188 TRP A N 1
ATOM 1499 C CA . TRP A 1 188 ? 19.092 -7.627 -13.734 1.00 77.44 188 TRP A CA 1
ATOM 1500 C C . TRP A 1 188 ? 18.662 -6.274 -13.144 1.00 77.44 188 TRP A C 1
ATOM 1502 O O . TRP A 1 188 ? 17.833 -5.592 -13.739 1.00 77.44 188 TRP A O 1
ATOM 1512 N N . SER A 1 189 ? 19.195 -5.870 -11.985 1.00 77.31 189 SER A N 1
ATOM 1513 C CA . SER A 1 189 ? 18.895 -4.567 -11.390 1.00 77.31 189 SER A CA 1
ATOM 1514 C C . SER A 1 189 ? 19.438 -3.445 -12.272 1.00 77.31 189 SER A C 1
ATOM 1516 O O . SER A 1 189 ? 20.647 -3.340 -12.473 1.00 77.31 189 SER A O 1
ATOM 1518 N N . MET A 1 190 ? 18.548 -2.565 -12.725 1.00 77.75 190 MET A N 1
ATOM 1519 C CA . MET A 1 190 ? 18.896 -1.386 -13.528 1.00 77.75 190 MET A CA 1
ATOM 1520 C C . MET A 1 190 ? 19.153 -0.133 -12.678 1.00 77.75 190 MET A C 1
ATOM 1522 O O . MET A 1 190 ? 19.528 0.903 -13.223 1.00 77.75 190 MET A O 1
ATOM 1526 N N . ASN A 1 191 ? 18.979 -0.227 -11.354 1.00 77.75 191 ASN A N 1
ATOM 1527 C CA . ASN A 1 191 ? 19.113 0.915 -10.453 1.00 77.75 191 ASN A CA 1
ATOM 1528 C C . ASN A 1 191 ? 20.537 1.476 -10.473 1.00 77.75 191 ASN A C 1
ATOM 1530 O O . ASN A 1 191 ? 21.522 0.749 -10.290 1.00 77.75 191 ASN A O 1
ATOM 1534 N N . SER A 1 192 ? 20.649 2.790 -10.653 1.00 80.31 192 SER A N 1
ATOM 1535 C CA . SER A 1 192 ? 21.951 3.457 -10.644 1.00 80.31 192 SER A CA 1
ATOM 1536 C C . SER A 1 192 ? 22.476 3.629 -9.212 1.00 80.31 192 SER A C 1
ATOM 1538 O O . SER A 1 192 ? 21.719 3.679 -8.244 1.00 80.31 192 SER A O 1
ATOM 1540 N N . LYS A 1 193 ? 23.798 3.774 -9.043 1.00 81.62 193 LYS A N 1
ATOM 1541 C CA . LYS A 1 193 ? 24.386 4.053 -7.716 1.00 81.62 193 LYS A CA 1
ATOM 1542 C C . LYS A 1 193 ? 23.875 5.362 -7.106 1.00 81.62 193 LYS A C 1
ATOM 1544 O O . LYS A 1 193 ? 23.775 5.458 -5.887 1.00 81.62 193 LYS A O 1
ATOM 1549 N N . ILE A 1 194 ? 23.607 6.359 -7.949 1.00 80.88 194 ILE A N 1
ATOM 1550 C CA . ILE A 1 194 ? 23.113 7.674 -7.528 1.00 80.88 194 ILE A CA 1
ATOM 1551 C C . ILE A 1 194 ? 21.675 7.530 -7.030 1.00 80.88 194 ILE A C 1
ATOM 1553 O O . ILE A 1 194 ? 21.386 7.915 -5.902 1.00 80.88 194 ILE A O 1
ATOM 1557 N N . GLU A 1 195 ? 20.830 6.846 -7.801 1.00 79.31 195 GLU A N 1
ATOM 1558 C CA . GLU A 1 195 ? 19.448 6.546 -7.421 1.00 79.31 195 GLU A CA 1
ATOM 1559 C C . GLU A 1 195 ? 19.374 5.815 -6.073 1.00 79.31 195 GLU A C 1
ATOM 1561 O O . GLU A 1 195 ? 18.615 6.207 -5.194 1.00 79.31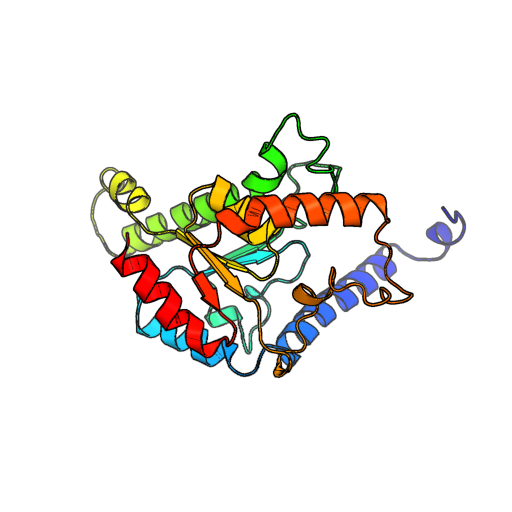 195 GLU A O 1
ATOM 1566 N N . LEU A 1 196 ? 20.208 4.791 -5.865 1.00 81.75 196 LEU A N 1
ATOM 1567 C CA . LEU A 1 196 ? 20.250 4.051 -4.599 1.00 81.75 196 LEU A CA 1
ATOM 1568 C C . LEU A 1 196 ? 20.692 4.925 -3.422 1.00 81.75 196 LEU A C 1
ATOM 1570 O O . LEU A 1 196 ? 20.175 4.770 -2.317 1.00 81.75 196 LEU A O 1
ATOM 1574 N N . LYS A 1 197 ? 21.647 5.837 -3.643 1.00 83.62 197 LYS A N 1
ATOM 1575 C CA . LYS A 1 197 ? 22.097 6.784 -2.616 1.00 83.62 197 LYS A CA 1
ATOM 1576 C C . LYS A 1 197 ? 20.974 7.754 -2.243 1.00 83.62 197 LYS A C 1
ATOM 1578 O O . LYS A 1 197 ? 20.769 8.001 -1.058 1.00 83.62 197 LYS A O 1
ATOM 1583 N N . ASN A 1 198 ? 20.247 8.258 -3.235 1.00 80.62 198 ASN A N 1
ATOM 1584 C CA . ASN A 1 198 ? 19.129 9.170 -3.028 1.00 80.62 198 ASN A CA 1
ATOM 1585 C C . ASN A 1 198 ? 17.963 8.463 -2.335 1.00 80.62 198 ASN A C 1
ATOM 1587 O O . ASN A 1 198 ? 17.507 8.940 -1.301 1.00 80.62 198 ASN A O 1
ATOM 1591 N N . ARG A 1 199 ? 17.585 7.261 -2.794 1.00 79.56 199 ARG A N 1
ATOM 1592 C CA . ARG A 1 199 ? 16.575 6.433 -2.120 1.00 79.56 199 ARG A CA 1
ATOM 1593 C C . ARG A 1 199 ? 16.936 6.130 -0.670 1.00 79.56 199 ARG A C 1
ATOM 1595 O O . ARG A 1 199 ? 16.070 6.178 0.190 1.00 79.56 199 ARG A O 1
ATOM 1602 N N . LYS A 1 200 ? 18.212 5.864 -0.376 1.00 84.25 200 LYS A N 1
ATOM 1603 C CA . LYS A 1 200 ? 18.651 5.665 1.007 1.00 84.25 200 LYS A CA 1
ATOM 1604 C C . LYS A 1 200 ? 18.422 6.915 1.863 1.00 84.25 200 LYS A C 1
ATOM 1606 O O . LYS A 1 200 ? 17.867 6.795 2.943 1.00 84.25 200 LYS A O 1
ATOM 1611 N N . LYS A 1 201 ? 18.803 8.097 1.366 1.00 84.06 201 LYS A N 1
ATOM 1612 C CA . LYS A 1 201 ? 18.566 9.367 2.068 1.00 84.06 201 LYS A CA 1
ATOM 1613 C C . LYS A 1 201 ? 17.072 9.571 2.361 1.00 84.06 201 LYS A C 1
ATOM 1615 O O . LYS A 1 201 ? 16.720 9.945 3.469 1.00 84.06 201 LYS A O 1
ATOM 1620 N N . MET A 1 202 ? 16.215 9.273 1.387 1.00 81.62 202 MET A N 1
ATOM 1621 C CA . MET A 1 202 ? 14.760 9.383 1.534 1.00 81.62 202 MET A CA 1
ATOM 1622 C C . MET A 1 202 ? 14.216 8.415 2.589 1.00 81.62 202 MET A C 1
ATOM 1624 O O . MET A 1 202 ? 13.375 8.796 3.392 1.00 81.62 202 MET A O 1
ATOM 1628 N N . ASN A 1 203 ? 14.717 7.177 2.621 1.00 85.38 203 ASN A N 1
ATOM 1629 C CA . ASN A 1 203 ? 14.345 6.216 3.657 1.00 85.38 203 ASN A CA 1
ATOM 1630 C C . ASN A 1 203 ? 14.761 6.694 5.052 1.00 85.38 203 ASN A C 1
ATOM 1632 O O . ASN A 1 203 ? 13.970 6.590 5.983 1.00 85.38 203 ASN A O 1
ATOM 1636 N N . ASP A 1 204 ? 15.979 7.230 5.183 1.00 86.56 204 ASP A N 1
ATOM 1637 C CA . ASP A 1 204 ? 16.488 7.749 6.456 1.00 86.56 204 ASP A CA 1
ATOM 1638 C C . ASP A 1 204 ? 15.617 8.919 6.971 1.00 86.56 204 ASP A C 1
ATOM 1640 O O . ASP A 1 204 ? 15.398 9.044 8.174 1.00 86.56 204 ASP A O 1
ATOM 1644 N N . GLU A 1 205 ? 15.088 9.757 6.070 1.00 85.38 205 GLU A N 1
ATOM 1645 C CA . GLU A 1 205 ? 14.165 10.855 6.401 1.00 85.38 205 GLU A CA 1
ATOM 1646 C C . GLU A 1 205 ? 12.748 10.355 6.740 1.00 85.38 205 GLU A C 1
ATOM 1648 O O . GLU A 1 205 ? 12.126 10.865 7.671 1.00 85.38 205 GLU A O 1
ATOM 1653 N N . ALA A 1 206 ? 12.245 9.344 6.025 1.00 87.00 206 ALA A N 1
ATOM 1654 C CA . ALA A 1 206 ? 10.885 8.832 6.199 1.00 87.00 206 ALA A CA 1
ATOM 1655 C C . ALA A 1 206 ? 10.698 7.931 7.432 1.00 87.00 206 ALA A C 1
ATOM 1657 O O . ALA A 1 206 ? 9.574 7.744 7.894 1.00 87.00 206 ALA A O 1
ATOM 1658 N N . GLU A 1 207 ? 11.785 7.398 7.995 1.00 90.25 207 GLU A N 1
ATOM 1659 C CA . GLU A 1 207 ? 11.769 6.531 9.181 1.00 90.25 207 GLU A CA 1
ATOM 1660 C C . GLU A 1 207 ? 11.031 7.172 10.372 1.00 90.25 207 GLU A C 1
ATOM 1662 O O . GLU A 1 207 ? 10.301 6.495 11.094 1.00 90.25 207 GLU A O 1
ATOM 1667 N N . GLY A 1 208 ? 11.172 8.491 10.552 1.00 90.75 208 GLY A N 1
ATOM 1668 C CA . GLY A 1 208 ? 10.508 9.237 11.626 1.00 90.75 208 GLY A CA 1
ATOM 1669 C C . GLY A 1 208 ? 8.990 9.379 11.465 1.00 90.75 208 GLY A C 1
ATOM 1670 O O . GLY A 1 208 ? 8.322 9.786 12.412 1.00 90.75 208 GLY A O 1
ATOM 1671 N N . PHE A 1 209 ? 8.443 9.047 10.294 1.00 92.88 209 PHE A N 1
ATOM 1672 C CA . PHE A 1 209 ? 7.013 9.148 9.997 1.00 92.88 209 PHE A CA 1
ATOM 1673 C C . PHE A 1 209 ? 6.261 7.828 10.170 1.00 92.88 209 PHE A C 1
ATOM 1675 O O . PHE A 1 209 ? 5.048 7.800 9.971 1.00 92.88 209 PHE A O 1
ATOM 1682 N N . VAL A 1 210 ? 6.951 6.746 10.544 1.00 96.62 210 VAL A N 1
ATOM 1683 C CA . VAL A 1 210 ? 6.349 5.429 10.784 1.00 96.62 210 VAL A CA 1
ATOM 1684 C C . VAL A 1 210 ? 5.544 5.443 12.089 1.00 96.62 210 VAL A C 1
ATOM 1686 O O . VAL A 1 210 ? 6.127 5.576 13.164 1.00 96.62 210 VAL A O 1
ATOM 1689 N N . ASN A 1 211 ? 4.220 5.244 12.033 1.00 97.81 211 ASN A N 1
ATOM 1690 C CA . ASN A 1 211 ? 3.409 5.122 13.255 1.00 97.81 211 ASN A CA 1
ATOM 1691 C C . ASN A 1 211 ? 3.486 3.717 13.863 1.00 97.81 211 ASN A C 1
ATOM 1693 O O . ASN A 1 211 ? 3.608 3.582 15.081 1.00 97.81 211 ASN A O 1
ATOM 1697 N N . LYS A 1 212 ? 3.437 2.668 13.031 1.00 98.06 212 LYS A N 1
ATOM 1698 C CA . LYS A 1 212 ? 3.595 1.268 13.460 1.00 98.06 212 LYS A CA 1
ATOM 1699 C C . LYS A 1 212 ? 4.466 0.485 12.482 1.00 98.06 212 LYS A C 1
ATOM 1701 O O . LYS A 1 212 ? 4.468 0.745 11.280 1.00 98.06 212 LYS A O 1
ATOM 1706 N N . LYS A 1 213 ? 5.178 -0.519 12.996 1.00 97.31 213 LYS A N 1
ATOM 1707 C CA . LYS A 1 213 ? 5.907 -1.511 12.194 1.00 97.31 213 LYS A CA 1
ATOM 1708 C C . LYS A 1 213 ? 5.301 -2.886 12.401 1.00 97.31 213 LYS A C 1
ATOM 1710 O O . LYS A 1 213 ? 5.055 -3.282 13.535 1.00 97.31 213 LYS A O 1
ATOM 1715 N N . VAL A 1 214 ? 5.102 -3.619 11.311 1.00 97.50 214 VAL A N 1
ATOM 1716 C CA . VAL A 1 214 ? 4.479 -4.944 11.330 1.00 97.50 214 VAL A CA 1
ATOM 1717 C C . VAL A 1 214 ? 5.362 -5.945 10.592 1.00 97.50 214 VAL A C 1
ATOM 1719 O O . VAL A 1 214 ? 5.634 -5.804 9.402 1.00 97.50 214 VAL A O 1
ATOM 1722 N N . ASN A 1 215 ? 5.790 -6.996 11.298 1.00 96.25 215 ASN A N 1
ATOM 1723 C CA . ASN A 1 215 ? 6.627 -8.060 10.728 1.00 96.25 215 ASN A CA 1
ATOM 1724 C C . ASN A 1 215 ? 5.830 -9.279 10.239 1.00 96.25 215 ASN A C 1
ATOM 1726 O O . ASN A 1 215 ? 6.360 -10.128 9.517 1.00 96.25 215 ASN A O 1
ATOM 1730 N N . TYR A 1 216 ? 4.562 -9.384 10.633 1.00 97.19 216 TYR A N 1
ATOM 1731 C CA . TYR A 1 216 ? 3.662 -10.464 10.246 1.00 97.19 216 TYR A CA 1
ATOM 1732 C C . TYR A 1 216 ? 2.329 -9.874 9.829 1.00 97.19 216 TYR A C 1
ATOM 1734 O O . TYR A 1 216 ? 1.743 -9.117 10.591 1.00 97.19 216 TYR A O 1
ATOM 1742 N N . ILE A 1 217 ? 1.828 -10.266 8.657 1.00 97.12 217 ILE A N 1
ATOM 1743 C CA . ILE A 1 217 ? 0.571 -9.743 8.104 1.00 97.12 217 ILE A CA 1
ATOM 1744 C C . ILE A 1 217 ? -0.581 -9.876 9.109 1.00 97.12 217 ILE A C 1
ATOM 1746 O O . ILE A 1 217 ? -1.344 -8.937 9.289 1.00 97.12 217 ILE A O 1
ATOM 1750 N N . THR A 1 218 ? -0.627 -10.974 9.864 1.00 97.88 218 THR A N 1
ATOM 1751 C CA . THR A 1 218 ? -1.619 -11.219 10.923 1.00 97.88 218 THR A CA 1
ATOM 1752 C C . THR A 1 218 ? -1.632 -10.184 12.056 1.00 97.88 218 THR A C 1
ATOM 1754 O O . THR A 1 218 ? -2.617 -10.117 12.784 1.00 97.88 218 THR A O 1
ATOM 1757 N N . GLY A 1 219 ? -0.560 -9.404 12.234 1.00 98.00 219 GLY A N 1
ATOM 1758 C CA . GLY A 1 219 ? -0.470 -8.314 13.214 1.00 98.00 219 GLY A CA 1
ATOM 1759 C C . GLY A 1 219 ? -1.052 -6.985 12.721 1.00 98.00 219 GLY A C 1
ATOM 1760 O O . GLY A 1 219 ? -1.192 -6.053 13.505 1.00 98.00 219 GLY A O 1
ATOM 1761 N N . LEU A 1 220 ? -1.420 -6.885 11.440 1.00 98.12 220 LEU A N 1
ATOM 1762 C CA . LEU A 1 220 ? -1.984 -5.663 10.868 1.00 98.12 220 LEU A CA 1
ATOM 1763 C C . LEU A 1 220 ? -3.272 -5.175 11.569 1.00 98.12 220 LEU A C 1
ATOM 1765 O O . LEU A 1 220 ? -3.365 -3.975 11.810 1.00 98.12 220 LEU A O 1
ATOM 1769 N N . PRO A 1 221 ? -4.243 -6.036 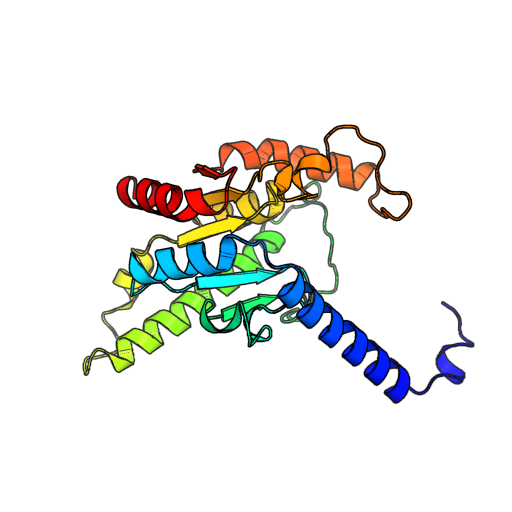11.945 1.00 98.31 221 PRO A N 1
ATOM 1770 C CA . PRO A 1 221 ? -5.461 -5.583 12.619 1.00 98.31 221 PRO A CA 1
ATOM 1771 C C . PRO A 1 221 ? -5.179 -4.951 13.989 1.00 98.31 221 PRO A C 1
ATOM 1773 O O . PRO A 1 221 ? -5.776 -3.942 14.337 1.00 98.31 221 PRO A O 1
ATOM 1776 N N . GLU A 1 222 ? -4.233 -5.509 14.750 1.00 98.12 222 GLU A N 1
ATOM 1777 C CA . GLU A 1 222 ? -3.810 -4.949 16.041 1.00 98.12 22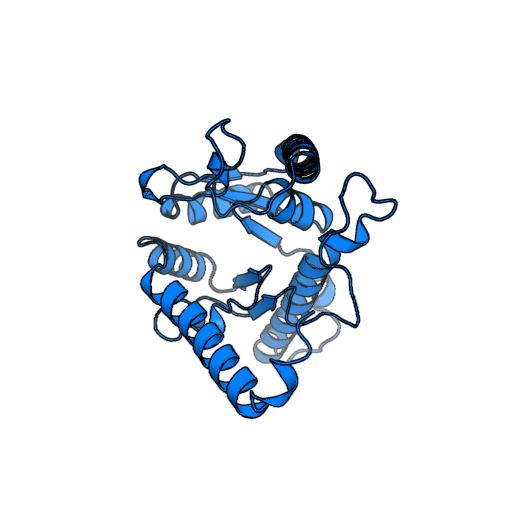2 GLU A CA 1
ATOM 1778 C C . GLU A 1 222 ? -3.162 -3.573 15.852 1.00 98.12 222 GLU A C 1
ATOM 1780 O O . GLU A 1 222 ? -3.571 -2.614 16.496 1.00 98.12 222 GLU A O 1
ATOM 1785 N N . ALA A 1 223 ? -2.246 -3.441 14.887 1.00 98.19 223 ALA A N 1
ATOM 1786 C CA . ALA A 1 223 ? -1.614 -2.162 14.572 1.00 98.19 223 ALA A CA 1
ATOM 1787 C C . ALA A 1 223 ? -2.623 -1.083 14.128 1.00 98.19 223 ALA A C 1
ATOM 1789 O O . ALA A 1 223 ? -2.450 0.087 14.466 1.00 98.19 223 ALA A O 1
ATOM 1790 N N . ILE A 1 224 ? -3.672 -1.464 13.388 1.00 98.12 224 ILE A N 1
ATOM 1791 C CA . ILE A 1 224 ? -4.773 -0.560 13.021 1.00 98.12 224 ILE A CA 1
ATOM 1792 C C . ILE A 1 224 ? -5.521 -0.101 14.273 1.00 98.12 224 ILE A C 1
ATOM 1794 O O . ILE A 1 224 ? -5.693 1.100 14.457 1.00 98.12 224 ILE A O 1
ATOM 1798 N N . ASN A 1 225 ? -5.926 -1.028 15.144 1.00 97.44 225 ASN A N 1
ATOM 1799 C CA . ASN A 1 225 ? -6.663 -0.693 16.363 1.00 97.44 225 ASN A CA 1
ATOM 1800 C C . ASN A 1 225 ? -5.863 0.240 17.280 1.00 97.44 225 ASN A C 1
ATOM 1802 O O . ASN A 1 225 ? -6.403 1.241 17.732 1.00 97.44 225 ASN A O 1
ATOM 1806 N N . GLU A 1 226 ? -4.568 -0.016 17.472 1.00 97.50 226 GLU A N 1
ATOM 1807 C CA . GLU A 1 226 ? -3.708 0.875 18.259 1.00 97.50 226 GLU A CA 1
ATOM 1808 C C . GLU A 1 226 ? -3.624 2.291 17.661 1.00 97.50 226 GLU A C 1
ATOM 1810 O O . GLU A 1 226 ? -3.625 3.270 18.397 1.00 97.50 226 GLU A O 1
ATOM 1815 N N . ILE A 1 227 ? -3.568 2.427 16.329 1.00 97.00 227 ILE A N 1
ATOM 1816 C CA . ILE A 1 227 ? -3.591 3.749 15.678 1.00 97.00 227 ILE A CA 1
ATOM 1817 C C . ILE A 1 227 ? -4.927 4.462 15.910 1.00 97.00 227 ILE A C 1
ATOM 1819 O O . ILE A 1 227 ? -4.934 5.681 16.062 1.00 97.00 227 ILE A O 1
ATOM 1823 N N . LEU A 1 228 ? -6.040 3.725 15.899 1.00 95.12 228 LEU A N 1
ATOM 1824 C CA . LEU A 1 228 ? -7.376 4.280 16.119 1.00 95.12 228 LEU A CA 1
ATOM 1825 C C . LEU A 1 228 ? -7.608 4.690 17.580 1.00 95.12 228 LEU A C 1
ATOM 1827 O O . LEU A 1 228 ? -8.351 5.632 17.817 1.00 95.12 228 LEU A O 1
ATOM 1831 N N . GLU A 1 229 ? -6.986 4.012 18.546 1.00 94.00 229 GLU A N 1
ATOM 1832 C CA . GLU A 1 229 ? -7.029 4.400 19.965 1.00 94.00 229 GLU A CA 1
ATOM 1833 C C . GLU A 1 229 ? -6.244 5.695 20.250 1.00 94.00 229 GLU A C 1
ATOM 1835 O O . GLU A 1 229 ? -6.584 6.430 21.177 1.00 94.00 229 GLU A O 1
ATOM 1840 N N . ASP A 1 230 ? -5.218 5.980 19.442 1.00 85.94 230 ASP A N 1
ATOM 1841 C CA . ASP A 1 230 ? -4.354 7.164 19.541 1.00 85.94 230 ASP A CA 1
ATOM 1842 C C . ASP A 1 230 ? -4.864 8.383 18.730 1.00 85.94 230 ASP A C 1
ATOM 1844 O O . ASP A 1 230 ? -4.204 9.432 18.725 1.00 85.94 230 ASP A O 1
ATOM 1848 N N . ALA A 1 231 ? -5.966 8.243 17.981 1.00 79.38 231 ALA A N 1
ATOM 1849 C CA . ALA A 1 231 ? -6.513 9.260 17.073 1.00 79.38 231 ALA A CA 1
ATOM 1850 C C . ALA A 1 231 ? -7.635 10.081 17.722 1.00 79.38 231 ALA A C 1
ATOM 1852 O O . ALA A 1 231 ? -7.588 11.321 17.546 1.00 79.38 231 ALA A O 1
#

Radius of gyration: 19.9 Å; chains: 1; bounding box: 58×39×60 Å